Protein AF-0000000078379190 (afdb_homodimer)

Foldseek 3Di:
DKKWKWKWWDDPPDIDIAIEIEDAPVVVVQWDDDFQKIWGQPPPDPPRDIDIDGGPYYHYNPDDPVNVCVPPVPVVVVSVVVVIDMDMDMDDPPPPD/DKKWKWKWWDDPPDIDIAIEIEDAPVVVVQWDDDFQKIWGQPPPDPPRDIDIDGGNYYHYNPDDPVNVCVVPVPVVVVSVVVVIDMDMDMDDVPPDD

Organism: Toxocara canis (NCBI:txid6265)

Sequence (194 aa):
MVLFCYIIITSKNSFQLKTVLRLTKEDLEHVTIHGNSLLLRSLQSTSKSLTKYNFDHIFSPDATQQQVCAVCLPDLLQSYFNGSDACLLYFGAASKGMVLFCYIIITSKNSFQLKTVLRLTKEDLEHVTIHGNSLLLRSLQSTSKSLTKYNFDHIFSPDATQQQVCAVCLPDLLQSYFNGSDACLLYFGAASKG

Secondary structure (DSSP, 8-st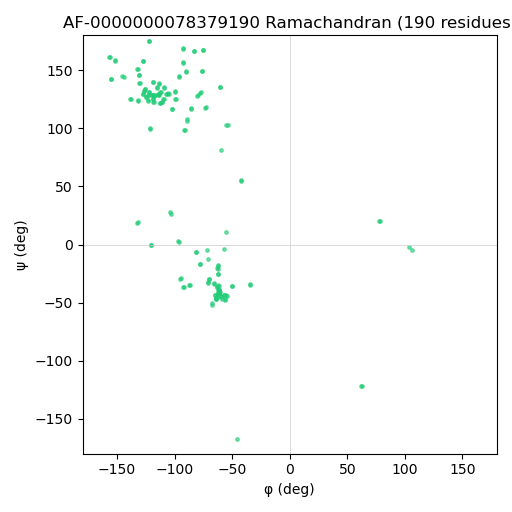ate):
--EEEEEEEEETTEEEEEEEEE--TTGGGTEEEETTEEEEE-SS-SS-PEEEEE-SEEE-TT--HHHHHHHHHHHHHHHHHHT-EEEEEEE-TT---/--EEEEEEEEETTEEEEEEEEE--TTGGGTEEEETTEEEEE-SS-SS-PEEEEE-SEEE-TT--HHHHHHHHHHHHHHHHHHT-EEEEEEE-GGG--

pLDDT: mean 86.04, std 13.1, range [31.33, 97.69]

Solvent-accessible surface area (backbone atoms only — not comparable to full-atom values): 10437 Å² total; per-residue (Å²): 79,44,32,42,36,42,36,39,37,38,49,100,88,43,79,45,78,44,40,37,37,29,37,18,71,73,50,56,76,56,42,48,74,59,85,40,29,40,36,38,63,42,78,78,48,91,58,75,49,73,47,79,45,79,41,77,35,64,39,56,59,79,60,48,70,67,58,52,45,66,65,59,42,55,63,53,54,51,30,54,75,70,25,28,28,37,35,40,37,39,39,52,40,51,65,70,122,75,43,30,42,35,42,36,38,38,39,48,98,88,44,79,45,77,44,40,35,37,29,36,20,72,72,49,57,76,58,45,47,76,60,87,40,30,39,36,36,62,43,79,78,48,93,58,75,48,72,46,77,46,78,41,76,36,64,39,56,61,80,59,47,69,67,59,52,45,66,65,58,44,56,62,53,54,50,31,54,73,70,22,27,27,36,35,40,37,38,40,52,41,55,66,57,134

InterPro domains:
  IPR001752 Kinesin motor domain [PF00225] (37-97)
  IPR001752 Kinesin motor domain [PS50067] (16-97)
  IPR027417 P-loop containing nucleoside triphosphate hydrolase [SSF52540] (32-97)
  IPR027640 Kinesin-like protein [PTHR21608] (52-97)
  IPR036961 Kinesin motor domain superfamily [G3DSA:3.40.850.10] (10-97)

Radius of gyration: 20.86 Å; Cα contacts (8 Å, |Δi|>4): 370; chains: 2; bounding box: 37×68×48 Å

Nearest PDB structures (foldseek):
  6a20-assembly1_A  TM=6.596E-01  e=1.334E-02  Rattus norvegicus
  2hxf-assembly1_C  TM=7.170E-01  e=4.964E-02  Mus musculus
  7nba-assembly1_K  TM=6.906E-01  e=3.682E-02  Plasmodium falciparum NF54
  7eo9-assembly1_A  TM=6.935E-01  e=5.269E-02  Mus musculus
  1vfw-a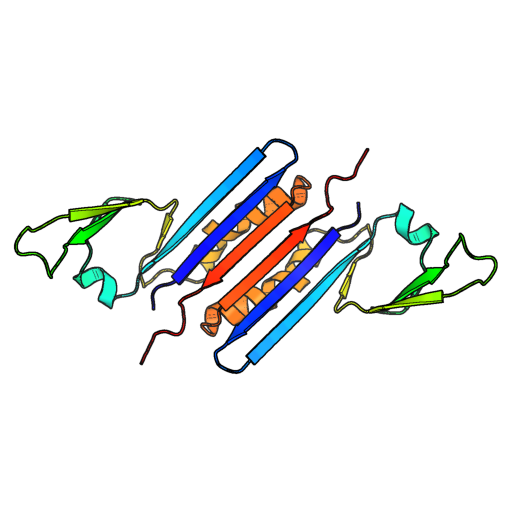ssembly1_A  TM=6.819E-01  e=1.016E-01  Mus musculus

Structure (mmCIF, N/CA/C/O backbone):
data_AF-0000000078379190-model_v1
#
loop_
_entity.id
_entity.type
_entity.pdbx_description
1 polymer 'Kinesin motor domain-containing protein'
#
loop_
_atom_site.group_PDB
_atom_site.id
_atom_site.type_symbol
_atom_site.label_atom_id
_atom_site.label_alt_id
_atom_site.label_comp_id
_atom_site.label_asym_id
_atom_site.label_entity_id
_atom_site.label_seq_id
_atom_site.pdbx_PDB_ins_code
_atom_site.Cartn_x
_atom_site.Cartn_y
_atom_site.Cartn_z
_atom_site.occupancy
_atom_site.B_iso_or_equiv
_atom_site.auth_seq_id
_atom_site.auth_comp_id
_atom_site.auth_asym_id
_atom_site.auth_atom_id
_atom_site.pdbx_PDB_model_num
ATOM 1 N N . MET A 1 1 ? 7.566 17.078 8.352 1 57.75 1 MET A N 1
ATOM 2 C CA . MET A 1 1 ? 7.266 16.703 6.973 1 57.75 1 MET A CA 1
ATOM 3 C C . MET A 1 1 ? 5.809 16.266 6.832 1 57.75 1 MET A C 1
ATOM 5 O O . MET A 1 1 ? 5.254 15.625 7.723 1 57.75 1 MET A O 1
ATOM 9 N N . VAL A 1 2 ? 5.199 16.906 5.805 1 72.44 2 VAL A N 1
ATOM 10 C CA . VAL A 1 2 ? 3.814 16.547 5.512 1 72.44 2 VAL A CA 1
ATOM 11 C C . VAL A 1 2 ? 3.768 15.219 4.77 1 72.44 2 VAL A C 1
ATOM 13 O O . VAL A 1 2 ? 4.617 14.938 3.918 1 72.44 2 VAL A O 1
ATOM 16 N N . LEU A 1 3 ? 2.963 14.367 5.219 1 81.19 3 LEU A N 1
ATOM 17 C CA . LEU A 1 3 ? 2.762 13.086 4.551 1 81.19 3 LEU A CA 1
ATOM 18 C C . LEU A 1 3 ? 1.313 12.93 4.098 1 81.19 3 LEU A C 1
ATOM 20 O O . LEU A 1 3 ? 0.386 13.227 4.855 1 81.19 3 LEU A O 1
ATOM 24 N N . PHE A 1 4 ? 1.2 12.578 2.801 1 90.38 4 PHE A N 1
ATOM 25 C CA . PHE A 1 4 ? -0.097 12.219 2.238 1 90.38 4 PHE A CA 1
ATOM 26 C C . PHE A 1 4 ? -0.169 10.727 1.945 1 90.38 4 PHE A C 1
ATOM 28 O O . PHE A 1 4 ? 0.797 10.141 1.457 1 90.38 4 PHE A O 1
ATOM 35 N N . CYS A 1 5 ? -1.279 10.148 2.33 1 93.5 5 CYS A N 1
ATOM 36 C CA . CYS A 1 5 ? -1.529 8.75 1.997 1 93.5 5 CYS A CA 1
ATOM 37 C C . CYS A 1 5 ? -2.881 8.586 1.313 1 93.5 5 CYS A C 1
ATOM 39 O O . CYS A 1 5 ? -3.883 9.141 1.769 1 93.5 5 CYS A O 1
ATOM 41 N N . TYR A 1 6 ? -2.895 7.93 0.21 1 96.31 6 TYR A N 1
ATOM 42 C CA . TYR A 1 6 ? -4.109 7.547 -0.503 1 96.31 6 TYR A CA 1
ATOM 43 C C . TYR A 1 6 ? -4.289 6.035 -0.506 1 96.31 6 TYR A C 1
ATOM 45 O O . TYR A 1 6 ? -3.344 5.293 -0.783 1 96.31 6 TYR A O 1
ATOM 53 N N . ILE A 1 7 ? -5.414 5.602 -0.143 1 97.25 7 ILE A N 1
ATOM 54 C CA . ILE A 1 7 ? -5.781 4.191 -0.26 1 97.25 7 ILE A CA 1
ATOM 55 C C . ILE A 1 7 ? -6.988 4.051 -1.186 1 97.25 7 ILE A C 1
ATOM 57 O O . ILE A 1 7 ? -8.023 4.691 -0.973 1 97.25 7 ILE A O 1
ATOM 61 N N . ILE A 1 8 ? -6.828 3.322 -2.148 1 97.62 8 ILE A N 1
ATOM 62 C CA . ILE A 1 8 ? -7.891 3.055 -3.111 1 97.62 8 ILE A CA 1
ATOM 63 C C . ILE A 1 8 ? -8.219 1.564 -3.115 1 97.62 8 ILE A C 1
ATOM 65 O O . ILE A 1 8 ? -7.324 0.724 -3.215 1 97.62 8 ILE A O 1
ATOM 69 N N . ILE A 1 9 ? -9.438 1.278 -2.965 1 96.06 9 ILE A N 1
ATOM 70 C CA . ILE A 1 9 ? -9.906 -0.1 -3.035 1 96.06 9 ILE A CA 1
ATOM 71 C C . ILE A 1 9 ? -10.977 -0.226 -4.121 1 96.06 9 ILE A C 1
ATOM 73 O O . ILE A 1 9 ? -11.906 0.58 -4.18 1 96.06 9 ILE A O 1
ATOM 77 N N . THR A 1 10 ? -10.75 -1.164 -4.953 1 94.06 10 THR A N 1
ATOM 78 C CA . THR A 1 10 ? -11.688 -1.339 -6.059 1 94.06 10 THR A CA 1
ATOM 79 C C . THR A 1 10 ? -12.195 -2.777 -6.117 1 94.06 10 THR A C 1
ATOM 81 O O . THR A 1 10 ? -11.43 -3.717 -5.871 1 94.06 10 THR A O 1
ATOM 84 N N . SER A 1 11 ? -13.484 -2.906 -6.23 1 88.75 11 SER A N 1
ATOM 85 C CA . SER A 1 11 ? -14.148 -4.156 -6.582 1 88.75 11 SER A CA 1
ATOM 86 C C . SER A 1 11 ? -15 -3.998 -7.84 1 88.75 11 SER A C 1
ATOM 88 O O . SER A 1 11 ? -14.969 -2.949 -8.484 1 88.75 11 SER A O 1
ATOM 90 N N . LYS A 1 12 ? -15.57 -5.016 -8.336 1 83.81 12 LYS A N 1
ATOM 91 C CA . LYS A 1 12 ? -16.312 -4.984 -9.594 1 83.81 12 LYS A CA 1
ATOM 92 C C . LYS A 1 12 ? -17.328 -3.838 -9.609 1 83.81 12 LYS A C 1
ATOM 94 O O . LYS A 1 12 ? -17.453 -3.123 -10.602 1 83.81 12 LYS A O 1
ATOM 99 N N . ASN A 1 13 ? -17.859 -3.576 -8.578 1 87.44 13 ASN A N 1
ATOM 100 C CA . ASN A 1 13 ? -18.906 -2.555 -8.617 1 87.44 13 ASN A CA 1
ATOM 101 C C . ASN A 1 13 ? -18.719 -1.523 -7.508 1 87.44 13 ASN A C 1
ATOM 103 O O . ASN A 1 13 ? -19.672 -0.876 -7.086 1 87.44 13 ASN A O 1
ATOM 107 N N . SER A 1 14 ? -17.484 -1.505 -6.984 1 91 14 SER A N 1
ATOM 108 C CA . SER A 1 14 ? -17.312 -0.559 -5.883 1 91 14 SER A CA 1
ATOM 109 C C . SER A 1 14 ? -15.93 0.075 -5.898 1 91 14 SER A C 1
ATOM 111 O O . SER A 1 14 ? -14.977 -0.516 -6.41 1 91 14 SER A O 1
ATOM 113 N N . PHE A 1 15 ? -15.969 1.336 -5.504 1 94.69 15 PHE A N 1
ATOM 114 C CA . PHE A 1 15 ? -14.75 2.121 -5.367 1 94.69 15 PHE A CA 1
ATOM 115 C C . PHE A 1 15 ? -14.727 2.854 -4.031 1 94.69 15 PHE A C 1
ATOM 117 O O . PHE A 1 15 ? -15.695 3.521 -3.666 1 94.69 15 PHE A O 1
ATOM 124 N N . GLN A 1 16 ? -13.602 2.555 -3.295 1 96 16 GLN A N 1
ATOM 125 C CA . GLN A 1 16 ? -13.422 3.25 -2.025 1 96 16 GLN A CA 1
ATOM 126 C C . GLN A 1 16 ? -12.094 4.008 -1.995 1 96 16 GLN A C 1
ATOM 128 O O . GLN A 1 16 ? -11.062 3.482 -2.416 1 96 16 GLN A O 1
ATOM 133 N N . LEU A 1 17 ? -12.188 5.25 -1.592 1 97 17 LEU A N 1
ATOM 134 C CA . LEU A 1 17 ? -11 6.086 -1.432 1 97 17 LEU A CA 1
ATOM 135 C C . LEU A 1 17 ? -10.852 6.551 0.013 1 97 17 LEU A C 1
ATOM 137 O O . LEU A 1 17 ? -11.82 7.004 0.625 1 97 17 LEU A O 1
ATOM 141 N N . LYS A 1 18 ? -9.766 6.359 0.536 1 97.5 18 LYS A N 1
ATOM 142 C CA . LYS A 1 18 ? -9.391 6.906 1.837 1 97.5 18 LYS A CA 1
ATOM 143 C C . LYS A 1 18 ? -8.18 7.828 1.722 1 97.5 18 LYS A C 1
ATOM 145 O O . LYS A 1 18 ? -7.16 7.445 1.153 1 97.5 18 LYS A O 1
ATOM 150 N N . THR A 1 19 ? -8.344 9.047 2.207 1 97.56 19 THR A N 1
ATOM 151 C CA . THR A 1 19 ? -7.277 10.039 2.195 1 97.56 19 THR A CA 1
ATOM 152 C C . THR A 1 19 ? -6.809 10.352 3.615 1 97.56 19 THR A C 1
ATOM 154 O O . THR A 1 19 ? -7.625 10.609 4.5 1 97.56 19 THR A O 1
ATOM 157 N N . VAL A 1 20 ? -5.496 10.32 3.799 1 96.25 20 VAL A N 1
ATOM 158 C CA . VAL A 1 20 ? -4.902 10.555 5.109 1 96.25 20 VAL A CA 1
ATOM 159 C C . VAL A 1 20 ? -3.783 11.586 4.996 1 96.25 20 VAL A C 1
ATOM 161 O O . VAL A 1 20 ? -3.008 11.562 4.039 1 96.25 20 VAL A O 1
ATOM 164 N N . LEU A 1 21 ? -3.783 12.438 5.969 1 94.69 21 LEU A N 1
ATOM 165 C CA . LEU A 1 21 ? -2.777 13.492 6.008 1 94.69 21 LEU A CA 1
ATOM 166 C C . LEU A 1 21 ? -2.023 13.477 7.336 1 94.69 21 LEU A C 1
ATOM 168 O O . LEU A 1 21 ? -2.631 13.32 8.398 1 94.69 21 LEU A O 1
ATOM 172 N N . ARG A 1 22 ? -0.802 13.562 7.238 1 92.25 22 ARG A N 1
ATOM 173 C CA . ARG A 1 22 ? 0.002 13.844 8.422 1 92.25 22 ARG A CA 1
ATOM 174 C C . ARG A 1 22 ? 0.677 15.203 8.32 1 92.25 22 ARG A C 1
ATOM 176 O O . ARG A 1 22 ? 1.38 15.484 7.344 1 92.25 22 ARG A O 1
ATOM 183 N N . LEU A 1 23 ? 0.475 15.93 9.336 1 90.25 23 LEU A N 1
ATOM 184 C CA . LEU A 1 23 ? 0.997 17.297 9.336 1 90.25 23 LEU A CA 1
ATOM 185 C C . LEU A 1 23 ? 2.379 17.344 9.977 1 90.25 23 LEU A C 1
ATOM 187 O O . LEU A 1 23 ? 2.73 16.469 10.773 1 90.25 23 LEU A O 1
ATOM 191 N N . THR A 1 24 ? 3.084 18.359 9.609 1 88.12 24 THR A N 1
ATOM 192 C CA . THR A 1 24 ? 4.312 18.688 10.328 1 88.12 24 THR A CA 1
ATOM 193 C C . THR A 1 24 ? 4.039 19.703 11.43 1 88.12 24 THR A C 1
ATOM 195 O O . THR A 1 24 ? 2.938 20.25 11.523 1 88.12 24 THR A O 1
ATOM 198 N N . LYS A 1 25 ? 5.055 19.875 12.273 1 88.56 25 LYS A N 1
ATOM 199 C CA . LYS A 1 25 ? 4.93 20.891 13.312 1 88.56 25 LYS A CA 1
ATOM 200 C C . LYS A 1 25 ? 4.773 22.281 12.695 1 88.56 25 LYS A C 1
ATOM 202 O O . LYS A 1 25 ? 3.986 23.094 13.18 1 88.56 25 LYS A O 1
ATOM 207 N N . GLU A 1 26 ? 5.504 22.547 11.609 1 85.94 26 GLU A N 1
ATOM 208 C CA . GLU A 1 26 ? 5.441 23.828 10.922 1 85.94 26 GLU A CA 1
ATOM 209 C C . GLU A 1 26 ? 4.051 24.078 10.344 1 85.94 26 GLU A C 1
ATOM 211 O O . GLU A 1 26 ? 3.555 25.203 10.367 1 85.94 26 GLU A O 1
ATOM 216 N N . ASP A 1 27 ? 3.445 23.062 9.883 1 85.44 27 ASP A N 1
ATOM 217 C CA . ASP A 1 27 ? 2.111 23.188 9.297 1 85.44 27 ASP A CA 1
ATOM 218 C C . ASP A 1 27 ? 1.105 23.688 10.328 1 85.44 27 ASP A C 1
ATOM 220 O O . ASP A 1 27 ? 0.181 24.438 9.992 1 85.44 27 ASP A O 1
ATOM 224 N N . LEU A 1 28 ? 1.334 23.25 11.484 1 86.94 28 LEU A N 1
ATOM 225 C CA . LEU A 1 28 ? 0.372 23.578 12.539 1 86.94 28 LEU A CA 1
ATOM 226 C C . LEU A 1 28 ? 0.304 25.094 12.766 1 86.94 28 LEU A C 1
ATOM 228 O O . LEU A 1 28 ? -0.688 25.594 13.297 1 86.94 28 LEU A O 1
ATOM 232 N N . GLU A 1 29 ? 1.316 25.766 12.367 1 86.12 29 GLU A N 1
ATOM 233 C CA . GLU A 1 29 ? 1.354 27.203 12.562 1 86.12 29 GLU A CA 1
ATOM 234 C C . GLU A 1 29 ? 0.5 27.922 11.523 1 86.12 29 GLU A C 1
ATOM 236 O O . GLU A 1 29 ? 0.129 29.094 11.711 1 86.12 29 GLU A O 1
ATOM 241 N N . HIS A 1 30 ? 0.172 27.266 10.508 1 84.62 30 HIS A N 1
ATOM 242 C CA . HIS A 1 30 ? -0.436 27.953 9.375 1 84.62 30 HIS A CA 1
ATOM 243 C C . HIS A 1 30 ? -1.824 27.406 9.078 1 84.62 30 HIS A C 1
ATOM 245 O O . HIS A 1 30 ? -2.496 27.875 8.156 1 84.62 30 HIS A O 1
ATOM 251 N N . VAL A 1 31 ? -2.191 26.453 9.859 1 87.12 31 VAL A N 1
ATOM 252 C CA . VAL A 1 31 ? -3.479 25.844 9.547 1 87.12 31 VAL A CA 1
ATOM 253 C C . VAL A 1 31 ? -4.32 25.734 10.82 1 87.12 31 VAL A C 1
ATOM 255 O O . VAL A 1 31 ? -3.785 25.766 11.93 1 87.12 31 VAL A O 1
ATOM 258 N N . THR A 1 32 ? -5.695 25.781 10.648 1 90 32 THR A N 1
ATOM 259 C CA . THR A 1 32 ? -6.641 25.438 11.703 1 90 32 THR A CA 1
ATOM 260 C C . THR A 1 32 ? -7.297 24.078 11.414 1 90 32 THR A C 1
ATOM 262 O O . THR A 1 32 ? -7.758 23.844 10.305 1 90 32 THR A O 1
ATOM 265 N N . ILE A 1 33 ? -7.262 23.219 12.414 1 91.12 33 ILE A N 1
ATOM 266 C CA . ILE A 1 33 ? -7.805 21.875 12.25 1 91.12 33 ILE A CA 1
ATOM 267 C C . ILE A 1 33 ? -9.086 21.734 13.062 1 91.12 33 ILE A C 1
ATOM 269 O O . ILE A 1 33 ? -9.109 22.062 14.258 1 91.12 33 ILE A O 1
ATOM 273 N N . HIS A 1 34 ? -10.141 21.359 12.461 1 92.44 34 HIS A N 1
ATOM 274 C CA . HIS A 1 34 ? -11.391 20.969 13.102 1 92.44 34 HIS A CA 1
ATOM 275 C C . HIS A 1 34 ? -11.781 19.547 12.719 1 92.44 34 HIS A C 1
ATOM 277 O O . HIS A 1 34 ? -12.359 19.312 11.656 1 92.44 34 HIS A O 1
ATOM 283 N N . GLY A 1 35 ? -11.469 18.641 13.656 1 93 35 GLY A N 1
ATOM 284 C CA . GLY A 1 35 ? -11.656 17.25 13.266 1 93 35 GLY A CA 1
ATOM 285 C C . GLY A 1 35 ? -10.781 16.844 12.094 1 93 35 GLY A C 1
ATOM 286 O O . GLY A 1 35 ? -9.555 16.953 12.156 1 93 35 GLY A O 1
ATOM 287 N N . ASN A 1 36 ? -11.43 16.391 11.047 1 94.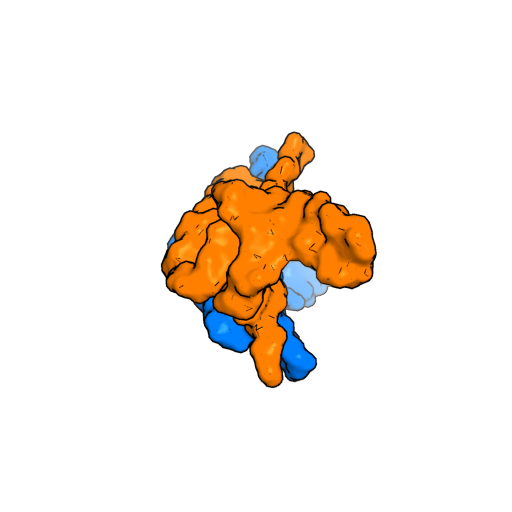12 36 ASN A N 1
ATOM 288 C CA . ASN A 1 36 ? -10.695 15.969 9.859 1 94.12 36 ASN A CA 1
ATOM 289 C C . ASN A 1 36 ? -10.789 17 8.742 1 94.12 36 ASN A C 1
ATOM 291 O O . ASN A 1 36 ? -10.641 16.672 7.566 1 94.12 36 ASN A O 1
ATOM 295 N N . SER A 1 37 ? -10.969 18.266 9.219 1 94.44 37 SER A N 1
ATOM 296 C CA . SER A 1 37 ? -11 19.391 8.289 1 94.44 37 SER A CA 1
ATOM 297 C C . SER A 1 37 ? -9.828 20.328 8.531 1 94.44 37 SER A C 1
ATOM 299 O O . SER A 1 37 ? -9.477 20.609 9.68 1 94.44 37 SER A O 1
ATOM 301 N N . LEU A 1 38 ? -9.227 20.703 7.426 1 92.06 38 LEU A N 1
ATOM 302 C CA . LEU A 1 38 ? -8.102 21.625 7.473 1 92.06 38 LEU A CA 1
ATOM 303 C C . LEU A 1 38 ? -8.469 22.969 6.824 1 92.06 38 LEU A C 1
ATOM 305 O O . LEU A 1 38 ? -8.938 23 5.688 1 92.06 38 LEU A O 1
ATOM 309 N N . LEU A 1 39 ? -8.359 24.062 7.582 1 89.81 39 LEU A N 1
ATOM 310 C CA . LEU A 1 39 ? -8.602 25.406 7.066 1 89.81 39 LEU A CA 1
ATOM 311 C C . LEU A 1 39 ? -7.289 26.125 6.805 1 89.81 39 LEU A C 1
ATOM 313 O O . LEU A 1 39 ? -6.453 26.25 7.703 1 89.81 39 LEU A O 1
ATOM 317 N N . LEU A 1 40 ? -7.062 26.438 5.512 1 83.12 40 LEU A N 1
ATOM 318 C CA . LEU A 1 40 ? -5.867 27.172 5.113 1 83.12 40 LEU A CA 1
ATOM 319 C C . LEU A 1 40 ? -6.176 28.656 4.918 1 83.12 40 LEU A C 1
ATOM 321 O O . LEU A 1 40 ? -7.129 29.016 4.219 1 83.12 40 LEU A O 1
ATOM 325 N N . ARG A 1 41 ? -5.383 29.484 5.656 1 75.81 41 ARG A N 1
ATOM 326 C CA . ARG A 1 41 ? -5.566 30.922 5.516 1 75.81 41 ARG A CA 1
ATOM 327 C C . ARG A 1 41 ? -4.688 31.484 4.402 1 75.81 41 ARG A C 1
ATOM 329 O O . ARG A 1 41 ? -3.488 31.203 4.352 1 75.81 41 ARG A O 1
ATOM 336 N N . SER A 1 42 ? -5.246 31.859 3.234 1 67.44 42 SER A N 1
ATOM 337 C CA . SER A 1 42 ? -4.488 32.469 2.141 1 67.44 42 SER A CA 1
ATOM 338 C C . SER A 1 42 ? -3.707 33.688 2.611 1 67.44 42 SER A C 1
ATOM 340 O O . SER A 1 42 ? -4.266 34.562 3.264 1 67.44 42 SER A O 1
ATOM 342 N N . LEU A 1 43 ? -2.379 33.531 2.812 1 60.84 43 LEU A N 1
ATOM 343 C CA . LEU A 1 43 ? -1.593 34.688 3.203 1 60.84 43 LEU A CA 1
ATOM 344 C C . LEU A 1 43 ? -1.57 35.719 2.088 1 60.84 43 LEU A C 1
ATOM 346 O O . LEU A 1 43 ? -1.255 36.906 2.328 1 60.84 43 LEU A O 1
ATOM 350 N N . GLN A 1 44 ? -1.577 35.156 0.972 1 58.81 44 GLN A N 1
ATOM 351 C CA . GLN A 1 44 ? -1.297 36.125 -0.1 1 58.81 44 GLN A CA 1
ATOM 352 C C . GLN A 1 44 ? -2.434 37.125 -0.256 1 58.81 44 GLN A C 1
ATOM 354 O O . GLN A 1 44 ? -2.227 38.219 -0.751 1 58.81 44 GLN A O 1
ATOM 359 N N . SER A 1 45 ? -3.689 36.594 -0.36 1 55.78 45 SER A N 1
ATOM 360 C CA . SER A 1 45 ? -4.68 37.531 -0.86 1 55.78 45 SER A CA 1
ATOM 361 C C . SER A 1 45 ? -5.184 38.469 0.254 1 55.78 45 SER A C 1
ATOM 363 O O . SER A 1 45 ? -5.18 38.062 1.426 1 55.78 45 SER A O 1
ATOM 365 N N . THR A 1 46 ? -5.121 39.75 -0.046 1 59.16 46 THR A N 1
ATOM 366 C CA . THR A 1 46 ? -5.82 40.781 0.719 1 59.16 46 THR A CA 1
ATOM 367 C C . THR A 1 46 ? -7.152 40.25 1.243 1 59.16 46 THR A C 1
ATOM 369 O O . THR A 1 46 ? -7.66 40.719 2.258 1 59.16 46 THR A O 1
ATOM 372 N N . SER A 1 47 ? -7.719 39.438 0.449 1 58.5 47 SER A N 1
ATOM 373 C CA . SER A 1 47 ? -8.984 38.844 0.89 1 58.5 47 SER A CA 1
ATOM 374 C C . SER A 1 47 ? -8.758 37.531 1.63 1 58.5 47 SER A C 1
ATOM 376 O O . SER A 1 47 ? -7.98 36.688 1.18 1 58.5 47 SER A O 1
ATOM 378 N N . LYS A 1 48 ? -8.758 37.594 2.893 1 62.41 48 LYS A N 1
ATOM 379 C CA . LYS A 1 48 ? -8.617 36.469 3.814 1 62.41 48 LYS A CA 1
ATOM 380 C C . LYS A 1 48 ? -9.445 35.281 3.355 1 62.41 48 LYS A C 1
ATOM 382 O O . LYS A 1 48 ? -10.539 35.031 3.871 1 62.41 48 LYS A O 1
ATOM 387 N N . SER A 1 49 ? -9.227 34.844 2.076 1 72.88 49 SER A N 1
ATOM 388 C CA . SER A 1 49 ? -10.023 33.688 1.673 1 72.88 49 SER A CA 1
ATOM 389 C C . SER A 1 49 ? -9.539 32.406 2.352 1 72.88 49 SER A C 1
ATOM 391 O O . SER A 1 49 ? -8.336 32.188 2.479 1 72.88 49 SER A O 1
ATOM 393 N N . LEU A 1 50 ? -10.492 31.812 3.176 1 78.38 50 LEU A N 1
ATOM 394 C CA . LEU A 1 50 ? -10.289 30.531 3.854 1 78.38 50 LEU A CA 1
ATOM 395 C C . LEU A 1 50 ? -10.672 29.375 2.947 1 78.38 50 LEU A C 1
ATOM 397 O O . LEU A 1 50 ? -11.758 29.375 2.352 1 78.38 50 LEU A O 1
ATOM 401 N N . THR A 1 51 ? -9.586 28.531 2.639 1 85.5 51 THR A N 1
ATOM 402 C CA . THR A 1 51 ? -9.891 27.312 1.909 1 85.5 51 THR A CA 1
ATOM 403 C C . THR A 1 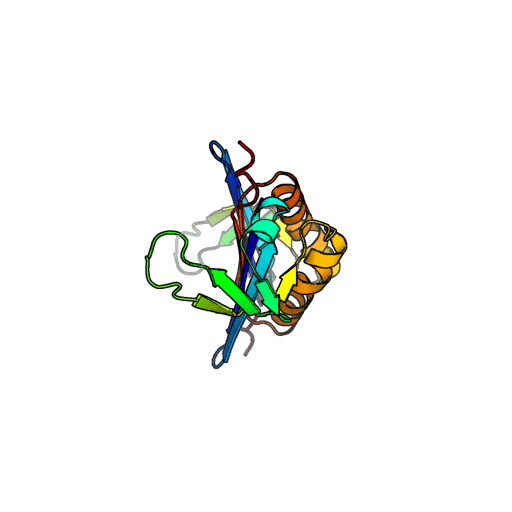51 ? -9.961 26.109 2.859 1 85.5 51 THR A C 1
ATOM 405 O O . THR A 1 51 ? -9.102 25.969 3.732 1 85.5 51 THR A O 1
ATOM 408 N N . LYS A 1 52 ? -11.023 25.344 2.709 1 90.12 52 LYS A N 1
ATOM 409 C CA . LYS A 1 52 ? -11.242 24.188 3.57 1 90.12 52 LYS A CA 1
ATOM 410 C C . LYS A 1 52 ? -10.953 22.891 2.826 1 90.12 52 LYS A C 1
ATOM 412 O O . LYS A 1 52 ? -11.367 22.703 1.681 1 90.12 52 LYS A O 1
ATOM 417 N N . TYR A 1 53 ? -10.164 22.031 3.432 1 92.12 53 TYR A N 1
ATOM 418 C CA . TYR A 1 53 ? -9.891 20.688 2.922 1 92.12 53 TYR A CA 1
ATOM 419 C C . TYR A 1 53 ? -10.352 19.625 3.908 1 92.12 53 TYR A C 1
ATOM 421 O O . TYR A 1 53 ? -10.18 19.781 5.121 1 92.12 53 TYR A O 1
ATOM 429 N N . ASN A 1 54 ? -10.93 18.562 3.395 1 95.38 54 ASN A N 1
ATOM 430 C CA . ASN A 1 54 ? -11.352 17.438 4.219 1 95.38 54 ASN A CA 1
ATOM 431 C C . ASN A 1 54 ? -10.539 16.188 3.916 1 95.38 54 ASN A C 1
ATOM 433 O O . ASN A 1 54 ? -10.219 15.914 2.76 1 95.38 54 ASN A O 1
ATOM 437 N N . PHE A 1 55 ? -10.211 15.508 4.969 1 96.62 55 PHE A N 1
ATOM 438 C CA . PHE A 1 55 ? -9.531 14.227 4.879 1 96.62 55 PHE A CA 1
ATOM 439 C C . PHE A 1 55 ? -10.273 13.164 5.684 1 96.62 55 PHE A C 1
ATOM 441 O O . PHE A 1 55 ? -11.109 13.484 6.523 1 96.62 55 PHE A O 1
ATOM 448 N N . ASP A 1 56 ? -10.039 11.914 5.344 1 97.44 56 ASP A N 1
ATOM 449 C CA . ASP A 1 56 ? -10.633 10.859 6.16 1 97.44 56 ASP A CA 1
ATOM 450 C C . ASP A 1 56 ? -9.969 10.789 7.535 1 97.44 56 ASP A C 1
ATOM 452 O O . ASP A 1 56 ? -10.586 10.367 8.508 1 97.44 56 ASP A O 1
ATOM 456 N N . HIS A 1 57 ? -8.703 11.164 7.547 1 97 57 HIS A N 1
ATOM 457 C CA . HIS A 1 57 ? -7.977 11.242 8.805 1 97 57 HIS A CA 1
ATOM 458 C C . HIS A 1 57 ? -6.82 12.227 8.719 1 97 57 HIS A C 1
ATOM 460 O O . HIS A 1 57 ? -6.152 12.32 7.684 1 97 57 HIS A O 1
ATOM 466 N N . ILE A 1 58 ? -6.605 12.938 9.789 1 95.94 58 ILE A N 1
ATOM 467 C CA . ILE A 1 58 ? -5.457 13.836 9.898 1 95.94 58 ILE A CA 1
ATOM 468 C C . ILE A 1 58 ? -4.629 13.461 11.125 1 95.94 58 ILE A C 1
ATOM 470 O O . ILE A 1 58 ? -5.145 13.43 12.242 1 95.94 58 ILE A O 1
ATOM 474 N N . PHE A 1 59 ? -3.418 13.227 10.844 1 93.88 59 PHE A N 1
ATOM 475 C CA . PHE A 1 59 ? -2.498 12.945 11.938 1 93.88 59 PHE A CA 1
ATOM 476 C C . PHE A 1 59 ? -1.742 14.203 12.352 1 93.88 59 PHE A C 1
ATOM 478 O O . PHE A 1 59 ? -1.378 15.016 11.5 1 93.88 59 PHE A O 1
ATOM 485 N N . SER A 1 60 ? -1.518 14.266 13.625 1 92 60 SER A N 1
ATOM 486 C CA . SER A 1 60 ? -0.598 15.281 14.133 1 92 60 SER A CA 1
ATOM 487 C C . SER A 1 60 ? 0.852 14.906 13.852 1 92 60 SER A C 1
ATOM 489 O O . SER A 1 60 ? 1.144 13.758 13.5 1 92 60 SER A O 1
ATOM 491 N N . PRO A 1 61 ? 1.736 15.891 14.047 1 89.88 61 PRO A N 1
ATOM 492 C CA . PRO A 1 61 ? 3.156 15.609 13.828 1 89.88 61 PRO A CA 1
ATOM 493 C C . PRO A 1 61 ? 3.701 14.547 14.773 1 89.88 61 PRO A C 1
ATOM 495 O O . PRO A 1 61 ? 4.711 13.906 14.477 1 89.88 61 PRO A O 1
ATOM 498 N N . ASP A 1 62 ? 3.014 14.266 15.875 1 91.12 62 ASP A N 1
ATOM 499 C CA . ASP A 1 62 ? 3.533 13.375 16.906 1 91.12 62 ASP A CA 1
ATOM 500 C C . ASP A 1 62 ? 2.988 11.961 16.734 1 91.12 62 ASP A C 1
ATOM 502 O O . ASP A 1 62 ? 3.314 11.062 17.5 1 91.12 62 ASP A O 1
ATOM 506 N N . ALA A 1 63 ? 2.232 11.805 15.703 1 90.81 63 ALA A N 1
ATOM 507 C CA . ALA A 1 63 ? 1.675 10.469 15.484 1 90.81 63 ALA A CA 1
ATOM 508 C C . ALA A 1 63 ? 2.781 9.438 15.289 1 90.81 63 ALA A C 1
ATOM 510 O O . ALA A 1 63 ? 3.775 9.703 14.609 1 90.81 63 ALA A O 1
ATOM 511 N N . THR A 1 64 ? 2.656 8.312 15.914 1 89.19 64 THR A N 1
ATOM 512 C CA . THR A 1 64 ? 3.629 7.23 15.82 1 89.19 64 THR A CA 1
ATOM 513 C C . THR A 1 64 ? 3.373 6.383 14.57 1 89.19 64 THR A C 1
ATOM 515 O O . THR A 1 64 ? 2.309 6.48 13.961 1 89.19 64 THR A O 1
ATOM 518 N N . GLN A 1 65 ? 4.34 5.598 14.273 1 84.56 65 GLN A N 1
ATOM 519 C CA . GLN A 1 65 ? 4.18 4.668 13.164 1 84.56 65 GLN A CA 1
ATOM 520 C C . GLN A 1 65 ? 3.014 3.711 13.406 1 84.56 65 GLN A C 1
ATOM 522 O O . GLN A 1 65 ? 2.277 3.371 12.484 1 84.56 65 GLN A O 1
ATOM 527 N N . GLN A 1 66 ? 2.988 3.256 14.562 1 89.94 66 GLN A N 1
ATOM 528 C CA . GLN A 1 66 ? 1.923 2.328 14.93 1 89.94 66 GLN A CA 1
ATOM 529 C C . GLN A 1 66 ? 0.548 2.953 14.711 1 89.94 66 GLN A C 1
ATOM 531 O O . GLN A 1 66 ? -0.368 2.295 14.219 1 89.94 66 GLN A O 1
ATOM 536 N N . GLN A 1 67 ? 0.403 4.184 15.109 1 92.25 67 GLN A N 1
ATOM 537 C CA . GLN A 1 67 ? -0.862 4.891 14.938 1 92.25 67 GLN A CA 1
ATOM 538 C C . GLN A 1 67 ? -1.218 5.031 13.461 1 92.25 67 GLN A C 1
ATOM 540 O O . GLN A 1 67 ? -2.371 4.828 13.078 1 92.25 67 GLN A O 1
ATOM 545 N N . VAL A 1 68 ? -0.249 5.348 12.656 1 90.56 68 VAL A N 1
ATOM 546 C CA . VAL A 1 68 ? -0.464 5.504 11.219 1 90.56 68 VAL A CA 1
ATOM 547 C C . VAL A 1 68 ? -0.889 4.168 10.617 1 90.56 68 VAL A C 1
ATOM 549 O O . VAL A 1 68 ? -1.865 4.102 9.867 1 90.56 68 VAL A O 1
ATOM 552 N N . CYS A 1 69 ? -0.183 3.125 11 1 91.19 69 CYS A N 1
ATOM 553 C CA . CYS A 1 69 ? -0.495 1.794 10.492 1 91.19 69 CYS A CA 1
ATOM 554 C C . CYS A 1 69 ? -1.905 1.375 10.891 1 91.19 69 CYS A C 1
ATOM 556 O O . CYS A 1 69 ? -2.625 0.765 10.102 1 91.19 69 CYS A O 1
ATOM 558 N N . ALA A 1 70 ? -2.246 1.673 12.055 1 94.12 70 ALA A N 1
ATOM 559 C CA . ALA A 1 70 ? -3.547 1.279 12.586 1 94.12 70 ALA A CA 1
ATOM 560 C C . ALA A 1 70 ? -4.684 1.905 11.789 1 94.12 70 ALA A C 1
ATOM 562 O O . ALA A 1 70 ? -5.793 1.367 11.742 1 94.12 70 ALA A O 1
ATOM 563 N N . VAL A 1 71 ? -4.43 2.975 11.188 1 94.19 71 VAL A N 1
ATOM 564 C CA . VAL A 1 71 ? -5.461 3.67 10.422 1 94.19 71 VAL A CA 1
ATOM 565 C C . VAL A 1 71 ? -5.422 3.217 8.969 1 94.19 71 VAL A C 1
ATOM 567 O O . VAL A 1 71 ? -6.465 3.023 8.344 1 94.19 71 VAL A O 1
ATOM 570 N N . CYS A 1 72 ? -4.285 2.969 8.43 1 93.5 72 CYS A N 1
ATOM 571 C CA . CYS A 1 72 ? -4.129 2.799 6.992 1 93.5 72 CYS A CA 1
ATOM 572 C C . CYS A 1 72 ? -4.195 1.327 6.605 1 93.5 72 CYS A C 1
ATOM 574 O O . CYS A 1 72 ? -4.688 0.986 5.527 1 93.5 72 CYS A O 1
ATOM 576 N N . LEU A 1 73 ? -3.822 0.47 7.445 1 91.81 73 LEU A N 1
ATOM 577 C CA . LEU A 1 73 ? -3.584 -0.91 7.035 1 91.81 73 LEU A CA 1
ATOM 578 C C . LEU A 1 73 ? -4.871 -1.724 7.094 1 91.81 73 LEU A C 1
ATOM 580 O O . LEU A 1 73 ? -5.086 -2.617 6.273 1 91.81 73 LEU A O 1
ATOM 584 N N . PRO A 1 74 ? -5.73 -1.431 8.055 1 93.44 74 PRO A N 1
ATOM 585 C CA . PRO A 1 74 ? -6.914 -2.283 8.188 1 93.44 74 PRO A CA 1
ATOM 586 C C . PRO A 1 74 ? -7.727 -2.363 6.895 1 93.44 74 PRO A C 1
ATOM 588 O O . PRO A 1 74 ? -8.117 -3.457 6.477 1 93.44 74 PRO A O 1
ATOM 591 N N . ASP A 1 75 ? -8.023 -1.294 6.258 1 92.5 75 ASP A N 1
ATOM 592 C CA . ASP A 1 75 ? -8.805 -1.312 5.027 1 92.5 75 ASP A CA 1
ATOM 593 C C . ASP A 1 75 ? -8.094 -2.102 3.934 1 92.5 75 ASP A C 1
ATOM 595 O O . ASP A 1 75 ? -8.734 -2.824 3.164 1 92.5 75 ASP A O 1
ATOM 599 N N . LEU A 1 76 ? -6.855 -1.941 3.896 1 91.69 76 LEU A N 1
ATOM 600 C CA . LEU A 1 76 ? -6.043 -2.646 2.912 1 91.69 76 LEU A CA 1
ATOM 601 C C . LEU A 1 76 ? -6.105 -4.156 3.135 1 91.69 76 LEU A C 1
ATOM 603 O O . LEU A 1 76 ? -6.355 -4.914 2.197 1 91.69 76 LEU A O 1
ATOM 607 N N . LEU A 1 77 ? -5.938 -4.508 4.332 1 88.94 77 LEU A N 1
ATOM 608 C CA . LEU A 1 77 ? -5.949 -5.926 4.676 1 88.94 77 LEU A CA 1
ATOM 609 C C . LEU A 1 77 ? -7.328 -6.531 4.418 1 88.94 77 LEU A C 1
ATOM 611 O O . LEU A 1 77 ? -7.43 -7.641 3.893 1 88.94 77 LEU A O 1
ATOM 615 N N . GLN A 1 78 ? -8.297 -5.816 4.801 1 90.69 78 GLN A N 1
ATOM 616 C CA . GLN A 1 78 ? -9.656 -6.297 4.594 1 90.69 78 GLN A CA 1
ATOM 617 C C . GLN A 1 78 ? -9.953 -6.473 3.107 1 90.69 78 GLN A C 1
ATOM 619 O O . GLN A 1 78 ? -10.609 -7.434 2.709 1 90.69 78 GLN A O 1
ATOM 624 N N . SER A 1 79 ? -9.531 -5.547 2.311 1 90.31 79 SER A N 1
ATOM 625 C CA . SER A 1 79 ? -9.75 -5.668 0.872 1 90.31 79 SER A CA 1
ATOM 626 C C . SER A 1 79 ? -9.047 -6.902 0.311 1 90.31 79 SER A C 1
ATOM 628 O O . SER A 1 79 ? -9.594 -7.594 -0.548 1 90.31 79 SER A O 1
ATOM 630 N N . TYR A 1 80 ? -7.867 -7.129 0.757 1 85.25 80 TYR A N 1
ATOM 631 C CA . TYR A 1 80 ? -7.125 -8.32 0.353 1 85.25 80 TYR A CA 1
ATOM 632 C C . TYR A 1 80 ? -7.926 -9.586 0.626 1 85.25 80 TYR A C 1
ATOM 634 O O . TYR A 1 80 ? -8.055 -10.445 -0.246 1 85.25 80 TYR A O 1
ATOM 642 N N . PHE A 1 81 ? -8.508 -9.602 1.794 1 84.19 81 PHE A N 1
ATOM 643 C CA . PHE A 1 81 ? -9.273 -10.766 2.211 1 84.19 81 PHE A CA 1
ATOM 644 C C . PHE A 1 81 ? -10.57 -10.875 1.416 1 84.19 81 PHE A C 1
ATOM 646 O O . PHE A 1 81 ? -11.047 -11.984 1.142 1 84.19 81 PHE A O 1
ATOM 653 N N . ASN A 1 82 ? -11.062 -9.805 1.081 1 87.06 82 ASN A N 1
ATOM 654 C CA . ASN A 1 82 ? -12.312 -9.773 0.327 1 87.06 82 ASN A CA 1
ATOM 655 C C . ASN A 1 82 ? -12.078 -10.016 -1.161 1 87.06 82 ASN A C 1
ATOM 657 O O . ASN A 1 82 ? -13.023 -10.141 -1.935 1 87.06 82 ASN A O 1
ATOM 661 N N . GLY A 1 83 ? -10.789 -10.07 -1.476 1 86.06 83 GLY A N 1
ATOM 662 C CA . GLY A 1 83 ? -10.461 -10.305 -2.873 1 86.06 83 GLY A CA 1
ATOM 663 C C . GLY A 1 83 ? -10.609 -9.07 -3.738 1 86.06 83 GLY A C 1
ATOM 664 O O . GLY A 1 83 ? -10.906 -9.172 -4.93 1 86.06 83 GLY A O 1
ATOM 665 N N . SER A 1 84 ? -10.594 -7.992 -3.111 1 90.75 84 SER A N 1
ATOM 666 C CA . SER A 1 84 ? -10.641 -6.73 -3.844 1 90.75 84 SER A CA 1
ATOM 667 C C . SER A 1 84 ? -9.234 -6.23 -4.172 1 90.75 84 SER A C 1
ATOM 669 O O . SER A 1 84 ? -8.289 -6.461 -3.41 1 90.75 84 SER A O 1
ATOM 671 N N . ASP A 1 85 ? -9.164 -5.547 -5.262 1 93 85 ASP A N 1
ATOM 672 C CA . ASP A 1 85 ? -7.91 -4.887 -5.609 1 93 85 ASP A CA 1
ATOM 673 C C . ASP A 1 85 ? -7.707 -3.623 -4.781 1 93 85 ASP A C 1
ATOM 675 O O .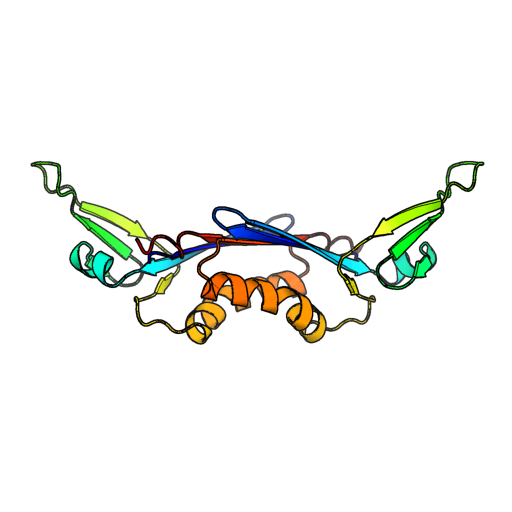 ASP A 1 85 ? -8.672 -2.955 -4.41 1 93 85 ASP A O 1
ATOM 679 N N . ALA A 1 86 ? -6.434 -3.371 -4.57 1 95.12 86 ALA A N 1
ATOM 680 C CA . ALA A 1 86 ? -6.195 -2.174 -3.766 1 95.12 86 ALA A CA 1
ATOM 681 C C . ALA A 1 86 ? -4.852 -1.544 -4.105 1 95.12 86 ALA A C 1
ATOM 683 O O . ALA A 1 86 ? -3.975 -2.201 -4.676 1 95.12 86 ALA A O 1
ATOM 684 N N . CYS A 1 87 ? -4.73 -0.263 -3.789 1 96.31 87 CYS A N 1
ATOM 685 C CA . CYS A 1 87 ? -3.52 0.537 -3.93 1 96.31 87 CYS A CA 1
ATOM 686 C C . CYS A 1 87 ? -3.326 1.45 -2.725 1 96.31 87 CYS A C 1
ATOM 688 O O . CYS A 1 87 ? -4.266 2.115 -2.287 1 96.31 87 CYS A O 1
ATOM 690 N N . LEU A 1 88 ? -2.236 1.334 -2.154 1 96.62 88 LEU A N 1
ATOM 691 C CA . LEU A 1 88 ? -1.787 2.275 -1.135 1 96.62 88 LEU A CA 1
ATOM 692 C C . LEU A 1 88 ? -0.616 3.109 -1.644 1 96.62 88 LEU A C 1
ATOM 694 O O . LEU A 1 88 ? 0.399 2.561 -2.078 1 96.62 88 LEU A O 1
ATOM 698 N N . LEU A 1 89 ? -0.806 4.418 -1.627 1 96.19 89 LEU A N 1
ATOM 699 C CA . LEU A 1 89 ? 0.234 5.355 -2.039 1 96.19 89 LEU A CA 1
ATOM 700 C C . LEU A 1 89 ? 0.524 6.367 -0.933 1 96.19 89 LEU A C 1
ATOM 702 O O . LEU A 1 89 ? -0.398 6.957 -0.37 1 96.19 89 LEU A O 1
ATOM 706 N N . TYR A 1 90 ? 1.756 6.496 -0.554 1 93.81 90 TYR A N 1
ATOM 707 C CA . TYR A 1 90 ? 2.102 7.602 0.332 1 93.81 90 TYR A CA 1
ATOM 708 C C . TYR A 1 90 ? 3.316 8.359 -0.189 1 93.81 90 TYR A C 1
ATOM 710 O O . TYR A 1 90 ? 4.203 7.773 -0.814 1 93.81 90 TYR A O 1
ATOM 718 N N . PHE A 1 91 ? 3.275 9.719 0.069 1 92.38 91 PHE A N 1
ATOM 719 C CA . PHE A 1 91 ? 4.344 10.586 -0.415 1 92.38 91 PHE A CA 1
ATOM 720 C C . PHE A 1 91 ? 4.434 11.859 0.426 1 92.38 91 PHE A C 1
ATOM 722 O O . PHE A 1 91 ? 3.502 12.188 1.16 1 92.38 91 PHE A O 1
ATOM 729 N N . GLY A 1 92 ? 5.762 12.555 0.278 1 84.06 92 GLY A N 1
ATOM 730 C CA . GLY A 1 92 ? 5.941 13.836 0.932 1 84.06 92 GLY A CA 1
ATOM 731 C C . GLY A 1 92 ? 6.77 13.75 2.201 1 84.06 92 GLY A C 1
ATOM 732 O O . GLY A 1 92 ? 6.98 14.758 2.881 1 84.06 92 GLY A O 1
ATOM 733 N N . ALA A 1 93 ? 7.23 12.547 2.645 1 66.75 93 ALA A N 1
ATOM 734 C CA . ALA A 1 93 ? 7.996 12.398 3.881 1 66.75 93 ALA A CA 1
ATOM 735 C C . ALA A 1 93 ? 9.312 13.164 3.805 1 66.75 93 ALA A C 1
ATOM 737 O O . ALA A 1 93 ? 9.805 13.68 4.816 1 66.75 93 ALA A O 1
ATOM 738 N N . ALA A 1 94 ? 10.188 13.156 2.701 1 61.5 94 ALA A N 1
ATOM 739 C CA . ALA A 1 94 ? 11.555 13.664 2.654 1 61.5 94 ALA A CA 1
ATOM 740 C C . ALA A 1 94 ? 11.578 15.188 2.713 1 61.5 94 ALA A C 1
ATOM 742 O O . ALA A 1 94 ? 12.641 15.805 2.648 1 61.5 94 ALA A O 1
ATOM 743 N N . SER A 1 95 ? 10.617 16.016 2.572 1 50.75 95 SER A N 1
ATOM 744 C CA . SER A 1 95 ? 11.062 17.406 2.432 1 50.75 95 SER A CA 1
ATOM 745 C C . SER A 1 95 ? 11.945 17.828 3.605 1 50.75 95 SER A C 1
ATOM 747 O O . SER A 1 95 ? 12.234 19.016 3.773 1 50.75 95 SER A O 1
ATOM 749 N N . LYS A 1 96 ? 12.484 17.078 4.551 1 45.81 96 LYS A N 1
ATOM 750 C CA . LYS A 1 96 ? 13.305 17.906 5.438 1 45.81 96 LYS A CA 1
ATOM 751 C C . LYS A 1 96 ? 14.422 18.594 4.66 1 45.81 96 LYS A C 1
ATOM 753 O O . LYS A 1 96 ? 15.242 17.938 4.012 1 45.81 96 LYS A O 1
ATOM 758 N N . GLY A 1 97 ? 14.414 19.672 3.926 1 31.33 97 GLY A N 1
ATOM 759 C CA . GLY A 1 97 ? 15.609 20.5 4.043 1 31.33 97 GLY A CA 1
ATOM 760 C C . GLY A 1 97 ? 16.266 20.406 5.406 1 31.33 97 GLY A C 1
ATOM 761 O O . GLY A 1 97 ? 15.602 20.125 6.402 1 31.33 97 GLY A O 1
ATOM 762 N N . MET B 1 1 ? -7.121 -18.266 -6.586 1 56.66 1 MET B N 1
ATOM 763 C CA . MET B 1 1 ? -6.988 -16.953 -7.199 1 56.66 1 MET B CA 1
ATOM 764 C C . MET B 1 1 ? -5.543 -16.469 -7.145 1 56.66 1 MET B C 1
ATOM 766 O O . MET B 1 1 ? -4.855 -16.672 -6.141 1 56.66 1 MET B O 1
ATOM 770 N N . VAL B 1 2 ? -5.09 -16.078 -8.359 1 71 2 VAL B N 1
ATOM 771 C CA . VAL B 1 2 ? -3.729 -15.555 -8.445 1 71 2 VAL B CA 1
ATOM 772 C C . VAL B 1 2 ? -3.695 -14.117 -7.934 1 71 2 VAL B C 1
ATOM 774 O O . VAL B 1 2 ? -4.621 -13.344 -8.188 1 71 2 VAL B O 1
ATOM 777 N N . LEU B 1 3 ? -2.811 -13.859 -7.086 1 81.06 3 LEU B N 1
ATOM 778 C CA . LEU B 1 3 ? -2.621 -12.5 -6.586 1 81.06 3 LEU B CA 1
ATOM 779 C C . LEU B 1 3 ? -1.24 -11.969 -6.961 1 81.06 3 LEU B C 1
ATOM 781 O O . LEU B 1 3 ? -0.24 -12.672 -6.82 1 81.06 3 LEU B O 1
ATOM 785 N N . PHE B 1 4 ? -1.281 -10.758 -7.559 1 89.88 4 PHE B N 1
ATOM 786 C CA . PHE B 1 4 ? -0.053 -10.023 -7.832 1 89.88 4 PHE B CA 1
ATOM 787 C C . PHE B 1 4 ? 0.068 -8.812 -6.914 1 89.88 4 PHE B C 1
ATOM 789 O O . PHE B 1 4 ? -0.919 -8.125 -6.656 1 89.88 4 PHE B O 1
ATOM 796 N N . CYS B 1 5 ? 1.25 -8.641 -6.383 1 93.25 5 CYS B N 1
ATOM 797 C CA . CYS B 1 5 ? 1.535 -7.449 -5.59 1 93.25 5 CYS B CA 1
ATOM 798 C C . CYS B 1 5 ? 2.793 -6.75 -6.094 1 93.25 5 CYS B C 1
ATOM 800 O O . CYS B 1 5 ? 3.811 -7.395 -6.344 1 93.25 5 CYS B O 1
ATOM 802 N N . TYR B 1 6 ? 2.695 -5.496 -6.316 1 96.25 6 TYR B N 1
ATOM 803 C CA . TYR B 1 6 ? 3.824 -4.637 -6.66 1 96.25 6 TYR B CA 1
ATOM 804 C C . TYR B 1 6 ? 4.094 -3.621 -5.559 1 96.25 6 TYR B C 1
ATOM 806 O O . TYR B 1 6 ? 3.168 -2.979 -5.059 1 96.25 6 TYR B O 1
ATOM 814 N N . ILE B 1 7 ? 5.285 -3.543 -5.145 1 97.25 7 ILE B N 1
ATOM 815 C CA . ILE B 1 7 ? 5.719 -2.502 -4.219 1 97.25 7 ILE B CA 1
ATOM 816 C C . ILE B 1 7 ? 6.793 -1.642 -4.875 1 97.25 7 ILE B C 1
ATOM 818 O O . ILE B 1 7 ? 7.809 -2.16 -5.348 1 97.25 7 ILE B O 1
ATOM 822 N N . ILE B 1 8 ? 6.551 -0.452 -4.938 1 97.69 8 ILE B N 1
ATOM 823 C CA . ILE B 1 8 ? 7.488 0.51 -5.504 1 97.69 8 ILE B CA 1
ATOM 824 C C . ILE B 1 8 ? 7.906 1.519 -4.438 1 97.69 8 ILE B C 1
ATOM 826 O O . ILE B 1 8 ? 7.055 2.096 -3.754 1 97.69 8 ILE B O 1
ATOM 830 N N . ILE B 1 9 ? 9.148 1.664 -4.285 1 96.31 9 ILE B N 1
ATOM 831 C CA . ILE B 1 9 ? 9.688 2.656 -3.363 1 96.31 9 ILE B CA 1
ATOM 832 C C . ILE B 1 9 ? 10.609 3.613 -4.117 1 96.31 9 ILE B C 1
ATOM 834 O O . ILE B 1 9 ? 11.477 3.18 -4.879 1 96.31 9 ILE B O 1
ATOM 838 N N . THR B 1 10 ? 10.336 4.844 -3.932 1 94.38 10 THR B N 1
ATOM 839 C CA . THR B 1 10 ? 11.125 5.836 -4.645 1 94.38 10 THR B CA 1
ATOM 840 C C . THR B 1 10 ? 11.711 6.859 -3.676 1 94.38 10 THR B C 1
ATOM 842 O O . THR B 1 10 ? 11.047 7.262 -2.717 1 94.38 10 THR B O 1
ATOM 845 N N . SER B 1 11 ? 12.977 7.105 -3.824 1 89.19 11 SER B N 1
ATOM 846 C CA . SER B 1 11 ? 13.672 8.227 -3.203 1 89.19 11 SER B CA 1
ATOM 847 C C . SER B 1 11 ? 14.344 9.109 -4.25 1 89.19 11 SER B C 1
ATOM 849 O O . SER B 1 11 ? 14.172 8.898 -5.453 1 89.19 11 SER B O 1
ATOM 851 N N . LYS B 1 12 ? 14.914 10.195 -3.893 1 84.12 12 LYS B N 1
ATOM 852 C CA . LYS B 1 12 ? 15.484 11.156 -4.828 1 84.12 12 LYS B CA 1
ATOM 853 C C . LYS B 1 12 ? 16.406 10.469 -5.836 1 84.12 12 LYS B C 1
ATOM 855 O O . LYS B 1 12 ? 16.328 10.75 -7.035 1 84.12 12 LYS B O 1
ATOM 860 N N . ASN B 1 13 ? 17.047 9.555 -5.422 1 87.88 13 ASN B N 1
ATOM 861 C CA . ASN B 1 13 ? 18.016 8.961 -6.352 1 87.88 13 ASN B CA 1
ATOM 862 C C . ASN B 1 13 ? 17.906 7.441 -6.375 1 87.88 13 ASN B C 1
ATOM 864 O O . ASN B 1 13 ? 18.859 6.754 -6.73 1 87.88 13 ASN B O 1
ATOM 868 N N . SER B 1 14 ? 16.734 6.969 -5.895 1 91.25 14 SER B N 1
ATOM 869 C CA . SER B 1 14 ? 16.672 5.512 -5.867 1 91.25 14 SER B CA 1
ATOM 870 C C . SER B 1 14 ? 15.258 5.023 -6.164 1 91.25 14 SER B C 1
ATOM 872 O O . SER B 1 14 ? 14.281 5.738 -5.922 1 91.25 14 SER B O 1
ATOM 874 N N . PHE B 1 15 ? 15.266 3.908 -6.852 1 94.69 15 PHE B N 1
ATOM 875 C CA . PHE B 1 15 ? 14.023 3.217 -7.184 1 94.69 15 PHE B CA 1
ATOM 876 C C . PHE B 1 15 ? 14.125 1.731 -6.859 1 94.69 15 PHE B C 1
ATOM 878 O O . PHE B 1 15 ? 15.086 1.07 -7.262 1 94.69 15 PHE B O 1
ATOM 885 N N . GLN B 1 16 ? 13.141 1.329 -6.016 1 96.06 16 GLN B N 1
ATOM 886 C CA . GLN B 1 16 ? 13.086 -0.09 -5.68 1 96.06 16 GLN B CA 1
ATOM 887 C C . GLN B 1 16 ? 11.734 -0.693 -6.047 1 96.06 16 GLN B C 1
ATOM 889 O O . GLN B 1 16 ? 10.688 -0.093 -5.785 1 96.06 16 GLN B O 1
ATOM 894 N N . LEU B 1 17 ? 11.805 -1.811 -6.715 1 97.06 17 LEU B N 1
ATOM 895 C CA . LEU B 1 17 ? 10.602 -2.555 -7.074 1 97.06 17 LEU B CA 1
ATOM 896 C C . LEU B 1 17 ? 10.625 -3.951 -6.461 1 97.06 17 LEU B C 1
ATOM 898 O O . LEU B 1 17 ? 11.641 -4.648 -6.535 1 97.06 17 LEU B O 1
ATOM 902 N N . LYS B 1 18 ? 9.633 -4.281 -5.832 1 97.5 18 LYS B N 1
ATOM 903 C CA . LYS B 1 18 ? 9.406 -5.641 -5.344 1 97.5 18 LYS B CA 1
ATOM 904 C C . LYS B 1 18 ? 8.141 -6.238 -5.949 1 97.5 18 LYS B C 1
ATOM 906 O O . LYS B 1 18 ? 7.074 -5.625 -5.898 1 97.5 18 LYS B O 1
ATOM 911 N N . THR B 1 19 ? 8.297 -7.395 -6.57 1 97.56 19 THR B N 1
ATOM 912 C CA . THR B 1 19 ? 7.176 -8.109 -7.18 1 97.56 19 THR B CA 1
ATOM 913 C C . THR B 1 19 ? 6.883 -9.398 -6.426 1 97.56 19 THR B C 1
ATOM 915 O O . THR B 1 19 ? 7.793 -10.188 -6.156 1 97.56 19 THR B O 1
ATOM 918 N N . VAL B 1 20 ? 5.621 -9.586 -6.113 1 96.12 20 VAL B N 1
ATOM 919 C CA . VAL B 1 20 ? 5.195 -10.758 -5.355 1 96.12 20 VAL B CA 1
ATOM 920 C C . VAL B 1 20 ? 4.012 -11.43 -6.055 1 96.12 20 VAL B C 1
ATOM 922 O O . VAL B 1 20 ? 3.119 -10.75 -6.562 1 96.12 20 VAL B O 1
ATOM 925 N N . LEU B 1 21 ? 4.078 -12.727 -6.051 1 94.38 21 LEU B N 1
ATOM 926 C CA . LEU B 1 21 ? 3.027 -13.523 -6.68 1 94.38 21 LEU B CA 1
ATOM 927 C C . LEU B 1 21 ? 2.457 -14.539 -5.699 1 94.38 21 LEU B C 1
ATOM 929 O O . LEU B 1 21 ? 3.207 -15.195 -4.969 1 94.38 21 LEU B O 1
ATOM 933 N N . ARG B 1 22 ? 1.24 -14.602 -5.68 1 91.94 22 ARG B N 1
ATOM 934 C CA . ARG B 1 22 ? 0.585 -15.719 -5.008 1 91.94 22 ARG B 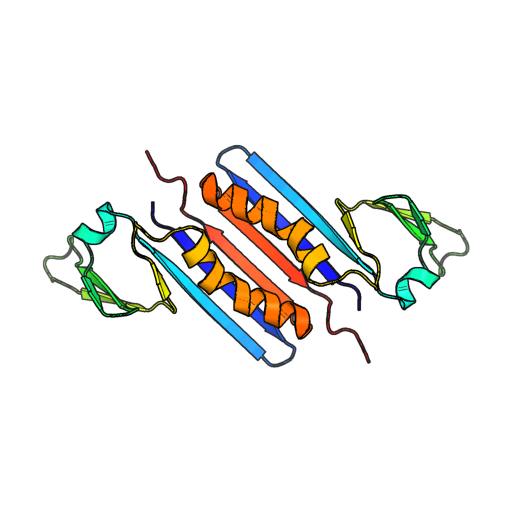CA 1
ATOM 935 C C . ARG B 1 22 ? -0.173 -16.594 -6.004 1 91.94 22 ARG B C 1
ATOM 937 O O . ARG B 1 22 ? -1.02 -16.094 -6.75 1 91.94 22 ARG B O 1
ATOM 944 N N . LEU B 1 23 ? 0.119 -17.812 -5.91 1 89.94 23 LEU B N 1
ATOM 945 C CA . LEU B 1 23 ? -0.473 -18.75 -6.855 1 89.94 23 LEU B CA 1
ATOM 946 C C . LEU B 1 23 ? -1.761 -19.344 -6.297 1 89.94 23 LEU B C 1
ATOM 948 O O . LEU B 1 23 ? -1.954 -19.375 -5.078 1 89.94 23 LEU B O 1
ATOM 952 N N . THR B 1 24 ? -2.568 -19.781 -7.203 1 87.81 24 THR B N 1
ATOM 953 C CA . THR B 1 24 ? -3.709 -20.609 -6.816 1 87.81 24 THR B CA 1
ATOM 954 C C . THR B 1 24 ? -3.354 -22.094 -6.895 1 87.81 24 THR B C 1
ATOM 956 O O . THR B 1 24 ? -2.287 -22.453 -7.395 1 87.81 24 THR B O 1
ATOM 959 N N . LYS B 1 25 ? -4.25 -22.891 -6.336 1 88.31 25 LYS B N 1
ATOM 960 C CA . LYS B 1 25 ? -4.051 -24.328 -6.441 1 88.31 25 LYS B CA 1
ATOM 961 C C . LYS B 1 25 ? -4.055 -24.781 -7.902 1 88.31 25 LYS B C 1
ATOM 963 O O . LYS B 1 25 ? -3.266 -25.641 -8.297 1 88.31 25 LYS B O 1
ATOM 968 N N . GLU B 1 26 ? -4.945 -24.188 -8.711 1 85.69 26 GLU B N 1
ATOM 969 C CA . GLU B 1 26 ? -5.047 -24.516 -10.125 1 85.69 26 GLU B CA 1
ATOM 970 C C . GLU B 1 26 ? -3.76 -24.172 -10.867 1 85.69 26 GLU B C 1
ATOM 972 O O . GLU B 1 26 ? -3.334 -24.906 -11.758 1 85.69 26 GLU B O 1
ATOM 977 N N . ASP B 1 27 ? -3.15 -23.125 -10.5 1 85.25 27 ASP B N 1
ATOM 978 C CA . ASP B 1 27 ? -1.911 -22.688 -11.133 1 85.25 27 ASP B CA 1
ATOM 979 C C . ASP B 1 27 ? -0.813 -23.734 -10.969 1 85.25 27 ASP B C 1
ATOM 981 O O . ASP B 1 27 ? 0.015 -23.922 -11.867 1 85.25 27 ASP B O 1
ATOM 985 N N . LEU B 1 28 ? -0.875 -24.328 -9.859 1 86.94 28 LEU B N 1
ATOM 986 C CA . LEU B 1 28 ? 0.194 -25.266 -9.539 1 86.94 28 LEU B CA 1
ATOM 987 C C . LEU B 1 28 ? 0.203 -26.438 -10.523 1 86.94 28 LEU B C 1
ATOM 989 O O . LEU B 1 28 ? 1.223 -27.109 -10.68 1 86.94 28 LEU B O 1
ATOM 993 N N . GLU B 1 29 ? -0.891 -26.641 -11.156 1 86.06 29 GLU B N 1
ATOM 994 C CA . GLU B 1 29 ? -0.986 -27.75 -12.109 1 86.06 29 GLU B CA 1
ATOM 995 C C . GLU B 1 29 ? -0.318 -27.406 -13.43 1 86.06 29 GLU B C 1
ATOM 997 O O . GLU B 1 29 ? 0.005 -28.281 -14.227 1 86.06 29 GLU B O 1
ATOM 1002 N N . HIS B 1 30 ? -0.087 -26.188 -13.648 1 84.62 30 HIS B N 1
ATOM 1003 C CA . HIS B 1 30 ? 0.326 -25.75 -14.984 1 84.62 30 HIS B CA 1
ATOM 1004 C C . HIS B 1 30 ? 1.694 -25.078 -14.945 1 84.62 30 HIS B C 1
ATOM 1006 O O . HIS B 1 30 ? 2.219 -24.672 -15.984 1 84.62 30 HIS B O 1
ATOM 1012 N N . VAL B 1 31 ? 2.217 -25.016 -13.766 1 87 31 VAL B N 1
ATOM 1013 C CA . VAL B 1 31 ? 3.486 -24.297 -13.68 1 87 31 VAL B CA 1
ATOM 1014 C C . VAL B 1 31 ? 4.492 -25.125 -12.883 1 87 31 VAL B C 1
ATOM 1016 O O . VAL B 1 31 ? 4.105 -26.016 -12.109 1 87 31 VAL B O 1
ATOM 1019 N N . THR B 1 32 ? 5.828 -24.938 -13.203 1 90 32 THR B N 1
ATOM 1020 C CA . THR B 1 32 ? 6.918 -25.453 -12.383 1 90 32 THR B CA 1
ATOM 1021 C C . THR B 1 32 ? 7.609 -24.312 -11.641 1 90 32 THR B C 1
ATOM 1023 O O . THR B 1 32 ? 7.938 -23.281 -12.242 1 90 32 THR B O 1
ATOM 1026 N N . ILE B 1 33 ? 7.762 -24.5 -10.344 1 91.12 33 ILE B N 1
ATOM 1027 C CA . ILE B 1 33 ? 8.352 -23.453 -9.516 1 91.12 33 ILE B CA 1
ATOM 1028 C C . ILE B 1 33 ? 9.734 -23.891 -9.039 1 91.12 33 ILE B C 1
ATOM 1030 O O . ILE B 1 33 ? 9.891 -25 -8.508 1 91.12 33 ILE B O 1
ATOM 1034 N N . HIS B 1 34 ? 10.719 -23.125 -9.289 1 92.44 34 HIS B N 1
ATOM 1035 C CA . HIS B 1 34 ? 12.062 -23.266 -8.742 1 92.44 34 HIS B CA 1
ATOM 1036 C C . HIS B 1 34 ? 12.484 -22.016 -7.98 1 92.44 34 HIS B C 1
ATOM 1038 O O . HIS B 1 34 ? 12.938 -21.047 -8.586 1 92.44 34 HIS B O 1
ATOM 1044 N N . GLY B 1 35 ? 12.344 -22.125 -6.648 1 92.88 35 GLY B N 1
ATOM 1045 C CA . GLY B 1 35 ? 12.562 -20.906 -5.895 1 92.88 35 GLY B CA 1
ATOM 1046 C C . GLY B 1 35 ? 11.57 -19.812 -6.238 1 92.88 35 GLY B C 1
ATOM 1047 O O . GLY B 1 35 ? 10.359 -20 -6.117 1 92.88 35 GLY B O 1
ATOM 1048 N N . ASN B 1 36 ? 12.102 -18.688 -6.668 1 94.19 36 ASN B N 1
ATOM 1049 C CA . ASN B 1 36 ? 11.242 -17.562 -7.027 1 94.19 36 ASN B CA 1
ATOM 1050 C C . ASN B 1 36 ? 11.117 -17.422 -8.539 1 94.19 36 ASN B C 1
ATOM 1052 O O . ASN B 1 36 ? 10.836 -16.328 -9.039 1 94.19 36 ASN B O 1
ATOM 1056 N N . SER B 1 37 ? 11.297 -18.594 -9.195 1 94.44 37 SER B N 1
ATOM 1057 C CA . SER B 1 37 ? 11.133 -18.641 -10.648 1 94.44 37 SER B CA 1
ATOM 1058 C C . SER B 1 37 ? 9.953 -19.531 -11.039 1 94.44 37 SER B C 1
ATOM 1060 O O . SER B 1 37 ? 9.742 -20.594 -10.453 1 94.44 37 SER B O 1
ATOM 1062 N N . LEU B 1 38 ? 9.203 -18.984 -11.961 1 92.06 38 LEU B N 1
ATOM 1063 C CA . LEU B 1 38 ? 8.047 -19.688 -12.484 1 92.06 38 LEU B CA 1
ATOM 1064 C C . LEU B 1 38 ? 8.25 -20.062 -13.945 1 92.06 38 LEU B C 1
ATOM 1066 O O . LEU B 1 38 ? 8.57 -19.203 -14.773 1 92.06 38 LEU B O 1
ATOM 1070 N N . LEU B 1 39 ? 8.172 -21.375 -14.258 1 89.81 39 LEU B N 1
ATOM 1071 C CA . LEU B 1 39 ? 8.266 -21.859 -15.625 1 89.81 39 LEU B CA 1
ATOM 1072 C C . LEU B 1 39 ? 6.891 -22.219 -16.172 1 89.81 39 LEU B C 1
ATOM 1074 O O . LEU B 1 39 ? 6.168 -23.016 -15.57 1 89.81 39 LEU B O 1
ATOM 1078 N N . LEU B 1 40 ? 6.488 -21.469 -17.219 1 83.25 40 LEU B N 1
ATOM 1079 C CA . LEU B 1 40 ? 5.211 -21.734 -17.875 1 83.25 40 LEU B CA 1
ATOM 1080 C C . LEU B 1 40 ? 5.414 -22.547 -19.156 1 83.25 40 LEU B C 1
ATOM 1082 O O . LEU B 1 40 ? 6.246 -22.203 -19.984 1 83.25 40 LEU B O 1
ATOM 1086 N N . ARG B 1 41 ? 4.676 -23.703 -19.188 1 75.56 41 ARG B N 1
ATOM 1087 C CA . ARG B 1 41 ? 4.766 -24.531 -20.391 1 75.56 41 ARG B CA 1
ATOM 1088 C C . ARG B 1 41 ? 3.721 -24.125 -21.422 1 75.56 41 ARG B C 1
ATOM 1090 O O . ARG B 1 41 ? 2.543 -23.984 -21.094 1 75.56 41 ARG B O 1
ATOM 1097 N N . SER B 1 42 ? 4.109 -23.484 -22.547 1 67.19 42 SER B N 1
ATOM 1098 C CA . SER B 1 42 ? 3.188 -23.109 -23.609 1 67.19 42 SER B CA 1
ATOM 1099 C C . SER B 1 42 ? 2.416 -24.312 -24.125 1 67.19 42 SER B C 1
ATOM 1101 O O . SER B 1 42 ? 3.012 -25.359 -24.438 1 67.19 42 SER B O 1
ATOM 1103 N N . LEU B 1 43 ? 1.12 -24.453 -23.703 1 60.78 43 LEU B N 1
ATOM 1104 C CA . LEU B 1 43 ? 0.335 -25.578 -24.219 1 60.78 43 LEU B CA 1
ATOM 1105 C C . LEU B 1 43 ? 0.109 -25.422 -25.719 1 60.78 43 LEU B C 1
ATOM 1107 O O . LEU B 1 43 ? -0.24 -26.391 -26.391 1 60.78 43 LEU B O 1
ATOM 1111 N N . GLN B 1 44 ? 0.009 -24.203 -26.031 1 58.56 44 GLN B N 1
ATOM 1112 C CA . GLN B 1 44 ? -0.457 -24.062 -27.406 1 58.56 44 GLN B CA 1
ATOM 1113 C C . GLN B 1 44 ? 0.594 -24.547 -28.391 1 58.56 44 GLN B C 1
ATOM 1115 O O . GLN B 1 44 ? 0.26 -24.938 -29.516 1 58.56 44 GLN B O 1
ATOM 1120 N N . SER B 1 45 ? 1.854 -24.016 -28.25 1 55.62 45 SER B N 1
ATOM 1121 C CA . SER B 1 45 ? 2.715 -24.219 -29.406 1 55.62 45 SER B CA 1
ATOM 1122 C C . SER B 1 45 ? 3.307 -25.625 -29.422 1 55.62 45 SER B C 1
ATOM 1124 O O . SER B 1 45 ? 3.486 -26.234 -28.375 1 55.62 45 SER B O 1
ATOM 1126 N N . THR B 1 46 ? 3.125 -26.266 -30.594 1 59.12 46 THR B N 1
ATOM 1127 C CA . THR B 1 46 ? 3.859 -27.469 -30.938 1 59.12 46 THR B CA 1
ATOM 1128 C C . THR B 1 46 ? 5.273 -27.438 -30.375 1 59.12 46 THR B C 1
ATOM 1130 O O . THR B 1 46 ? 5.883 -28.484 -30.141 1 59.12 46 THR B O 1
ATOM 1133 N N . SER B 1 47 ? 5.785 -26.266 -30.344 1 58.56 47 SER B N 1
ATOM 1134 C CA . SER B 1 47 ? 7.121 -26.141 -29.781 1 58.56 47 SER B CA 1
ATOM 1135 C C . SER B 1 47 ? 7.062 -25.828 -28.297 1 58.56 47 SER B C 1
ATOM 1137 O O . SER B 1 47 ? 6.297 -24.969 -27.859 1 58.56 47 SER B O 1
ATOM 1139 N N . LYS B 1 48 ? 7.211 -26.828 -27.516 1 62.41 48 LYS B N 1
ATOM 1140 C CA . LYS B 1 48 ? 7.242 -26.781 -26.062 1 62.41 48 LYS B CA 1
ATOM 1141 C C . LYS B 1 48 ? 8.078 -25.594 -25.562 1 62.41 48 LYS B C 1
ATOM 1143 O O . LYS B 1 48 ? 9.25 -25.766 -25.219 1 62.41 48 LYS B O 1
ATOM 1148 N N . SER B 1 49 ? 7.723 -24.344 -26.016 1 72.81 49 SER B N 1
ATOM 1149 C CA . SER B 1 49 ? 8.531 -23.234 -25.531 1 72.81 49 SER B CA 1
ATOM 1150 C C . SER B 1 49 ? 8.203 -22.922 -24.062 1 72.81 49 SER B C 1
ATOM 1152 O O . SER B 1 49 ? 7.035 -22.938 -23.672 1 72.81 49 SER B O 1
ATOM 1154 N N . LEU B 1 50 ? 9.273 -23.094 -23.203 1 78.25 50 LEU B N 1
ATOM 1155 C CA . LEU B 1 50 ? 9.227 -22.75 -21.781 1 78.25 50 LEU B CA 1
ATOM 1156 C C . LEU B 1 50 ? 9.562 -21.281 -21.562 1 78.25 50 LEU B C 1
ATOM 1158 O O . LEU B 1 50 ? 10.555 -20.781 -22.094 1 78.25 50 LEU B O 1
ATOM 1162 N N . THR B 1 51 ? 8.492 -20.562 -21 1 85.56 51 THR B N 1
ATOM 1163 C CA . THR B 1 51 ? 8.773 -19.188 -20.594 1 85.56 51 THR B CA 1
ATOM 1164 C C . THR B 1 51 ? 9.023 -19.109 -19.094 1 85.56 51 THR B C 1
ATOM 1166 O O . THR B 1 51 ? 8.297 -19.703 -18.297 1 85.56 51 THR B O 1
ATOM 1169 N N . LYS B 1 52 ? 10.102 -18.422 -18.734 1 90.06 52 LYS B N 1
ATOM 1170 C CA . LYS B 1 52 ? 10.5 -18.281 -17.344 1 90.06 52 LYS B CA 1
ATOM 1171 C C . LYS B 1 52 ? 10.18 -16.875 -16.812 1 90.06 52 LYS B C 1
ATOM 1173 O O . LYS B 1 52 ? 10.461 -15.883 -17.484 1 90.06 52 LYS B O 1
ATOM 1178 N N . TYR B 1 53 ? 9.531 -16.812 -15.695 1 92.19 53 TYR B N 1
ATOM 1179 C CA . TYR B 1 53 ? 9.273 -15.562 -14.992 1 92.19 53 TYR B CA 1
ATOM 1180 C C . TYR B 1 53 ? 9.914 -15.57 -13.609 1 92.19 53 TYR B C 1
ATOM 1182 O O . TYR B 1 53 ? 9.898 -16.594 -12.914 1 92.19 53 TYR B O 1
ATOM 1190 N N . ASN B 1 54 ? 10.477 -14.438 -13.219 1 95.31 54 ASN B N 1
ATOM 1191 C CA . ASN B 1 54 ? 11.062 -14.273 -11.898 1 95.31 54 ASN B CA 1
ATOM 1192 C C . ASN B 1 54 ? 10.289 -13.266 -11.055 1 95.31 54 ASN B C 1
ATOM 1194 O O . ASN B 1 54 ? 9.836 -12.242 -11.562 1 95.31 54 ASN B O 1
ATOM 1198 N N . PHE B 1 55 ? 10.133 -13.625 -9.82 1 96.56 55 PHE B N 1
ATOM 1199 C CA . PHE B 1 55 ? 9.516 -12.75 -8.836 1 96.56 55 PHE B CA 1
ATOM 1200 C C . PHE B 1 55 ? 10.414 -12.602 -7.613 1 96.56 55 PHE B C 1
ATOM 1202 O O . PHE B 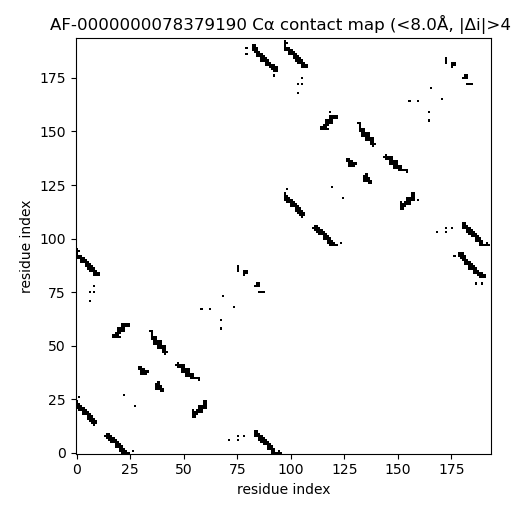1 55 ? 11.336 -13.398 -7.414 1 96.56 55 PHE B O 1
ATOM 1209 N N . ASP B 1 56 ? 10.211 -11.531 -6.871 1 97.44 56 ASP B N 1
ATOM 1210 C CA . ASP B 1 56 ? 10.969 -11.406 -5.625 1 97.44 56 ASP B CA 1
ATOM 1211 C C . ASP B 1 56 ? 10.492 -12.422 -4.594 1 97.44 56 ASP B C 1
ATOM 1213 O O . ASP B 1 56 ? 11.258 -12.844 -3.725 1 97.44 56 ASP B O 1
ATOM 1217 N N . HIS B 1 57 ? 9.227 -12.758 -4.707 1 96.94 57 HIS B N 1
ATOM 1218 C CA . HIS B 1 57 ? 8.672 -13.797 -3.848 1 96.94 57 HIS B CA 1
ATOM 1219 C C . HIS B 1 57 ? 7.457 -14.453 -4.496 1 96.94 57 HIS B C 1
ATOM 1221 O O . HIS B 1 57 ? 6.656 -13.781 -5.148 1 96.94 57 HIS B O 1
ATOM 1227 N N . ILE B 1 58 ? 7.348 -15.734 -4.293 1 95.81 58 ILE B N 1
ATOM 1228 C CA . ILE B 1 58 ? 6.176 -16.484 -4.738 1 95.81 58 ILE B CA 1
ATOM 1229 C C . ILE B 1 58 ? 5.539 -17.203 -3.553 1 95.81 58 ILE B C 1
ATOM 1231 O O . ILE B 1 58 ? 6.199 -17.984 -2.867 1 95.81 58 ILE B O 1
ATOM 1235 N N . PHE B 1 59 ? 4.324 -16.906 -3.398 1 93.75 59 PHE B N 1
ATOM 1236 C CA . PHE B 1 59 ? 3.576 -17.594 -2.352 1 93.75 59 PHE B CA 1
ATOM 1237 C C . PHE B 1 59 ? 2.812 -18.781 -2.924 1 93.75 59 PHE B C 1
ATOM 1239 O O . PHE B 1 59 ? 2.295 -18.703 -4.039 1 93.75 59 PHE B O 1
ATOM 1246 N N . SER B 1 60 ? 2.748 -19.797 -2.107 1 91.81 60 SER B N 1
ATOM 1247 C CA . SER B 1 60 ? 1.852 -20.906 -2.41 1 91.81 60 SER B CA 1
ATOM 1248 C C . SER B 1 60 ? 0.399 -20.531 -2.129 1 91.81 60 SER B C 1
ATOM 1250 O O . SER B 1 60 ? 0.125 -19.531 -1.474 1 91.81 60 SER B O 1
ATOM 1252 N N . PRO B 1 61 ? -0.51 -21.406 -2.633 1 89.5 61 PRO B N 1
ATOM 1253 C CA . PRO B 1 61 ? -1.931 -21.141 -2.385 1 89.5 61 PRO B CA 1
ATOM 1254 C C . PRO B 1 61 ? -2.287 -21.172 -0.9 1 89.5 61 PRO B C 1
ATOM 1256 O O . PRO B 1 61 ? -3.289 -20.578 -0.49 1 89.5 61 PRO B O 1
ATOM 1259 N N . ASP B 1 62 ? -1.446 -21.766 -0.063 1 91 62 ASP B N 1
ATOM 1260 C CA . ASP B 1 62 ? -1.775 -21.969 1.345 1 91 62 ASP B CA 1
ATOM 1261 C C . ASP B 1 62 ? -1.178 -20.859 2.213 1 91 62 ASP B C 1
ATOM 1263 O O . ASP B 1 62 ? -1.342 -20.859 3.434 1 91 62 ASP B O 1
ATOM 1267 N N . ALA B 1 63 ? -0.546 -19.938 1.551 1 90.75 63 ALA B N 1
ATOM 1268 C CA . ALA B 1 63 ? 0.05 -18.859 2.326 1 90.75 63 ALA B CA 1
ATOM 1269 C C . ALA B 1 63 ? -1.013 -18.094 3.111 1 90.75 63 ALA B C 1
ATOM 1271 O O . ALA B 1 63 ? -2.096 -17.812 2.594 1 90.75 63 ALA B O 1
ATOM 1272 N N . THR B 1 64 ? -0.747 -17.812 4.352 1 89.12 64 THR B N 1
ATOM 1273 C CA . THR B 1 64 ? -1.662 -17.078 5.219 1 89.12 64 THR B CA 1
ATOM 1274 C C . THR B 1 64 ? -1.522 -15.578 5.004 1 89.12 64 THR B C 1
ATOM 1276 O O . THR B 1 64 ? -0.555 -15.117 4.395 1 89.12 64 THR B O 1
ATOM 1279 N N . GLN B 1 65 ? -2.48 -14.898 5.523 1 84.44 65 GLN B N 1
ATOM 1280 C CA . GLN B 1 65 ? -2.412 -13.445 5.48 1 84.44 65 GLN B CA 1
ATOM 1281 C C . GLN B 1 65 ? -1.17 -12.93 6.199 1 84.44 65 GLN B C 1
ATOM 1283 O O . GLN B 1 65 ? -0.536 -11.969 5.75 1 84.44 65 GLN B O 1
ATOM 1288 N N . GLN B 1 66 ? -0.98 -13.469 7.285 1 89.88 66 GLN B N 1
ATOM 1289 C CA . GLN B 1 66 ? 0.174 -13.062 8.078 1 89.88 66 GLN B CA 1
ATOM 1290 C C . GLN B 1 66 ? 1.471 -13.234 7.293 1 89.88 66 GLN B C 1
ATOM 1292 O O . GLN B 1 66 ? 2.352 -12.375 7.348 1 89.88 66 GLN B O 1
ATOM 1297 N N . GLN B 1 67 ? 1.599 -14.344 6.617 1 91.94 67 GLN B N 1
ATOM 1298 C CA . GLN B 1 67 ? 2.789 -14.602 5.816 1 91.94 67 GLN B CA 1
ATOM 1299 C C . GLN B 1 67 ? 2.939 -13.57 4.703 1 91.94 67 GLN B C 1
ATOM 1301 O O . GLN B 1 67 ? 4.043 -13.078 4.453 1 91.94 67 GLN B O 1
ATOM 1306 N N . VAL B 1 68 ? 1.856 -13.227 4.07 1 90.38 68 VAL B N 1
ATOM 1307 C CA . VAL B 1 68 ? 1.874 -12.242 2.992 1 90.38 68 VAL B CA 1
ATOM 1308 C C . VAL B 1 68 ? 2.291 -10.883 3.543 1 90.38 68 VAL B C 1
ATOM 1310 O O . VAL B 1 68 ? 3.164 -10.219 2.98 1 90.38 68 VAL B O 1
ATOM 1313 N N . CYS B 1 69 ? 1.696 -10.516 4.656 1 91.19 69 CYS B N 1
ATOM 1314 C CA . CYS B 1 69 ? 2.016 -9.242 5.285 1 91.19 69 CYS B CA 1
ATOM 1315 C C . CYS B 1 69 ? 3.488 -9.18 5.68 1 91.19 69 CYS B C 1
ATOM 1317 O O . CYS B 1 69 ? 4.133 -8.141 5.531 1 91.19 69 CYS B O 1
ATOM 1319 N N . ALA B 1 70 ? 3.953 -10.227 6.16 1 94 70 ALA B N 1
ATOM 1320 C CA . ALA B 1 70 ? 5.332 -10.289 6.637 1 94 70 ALA B CA 1
ATOM 1321 C C . ALA B 1 70 ? 6.32 -10.039 5.5 1 94 70 ALA B C 1
ATOM 1323 O O . ALA B 1 70 ? 7.441 -9.586 5.734 1 94 70 ALA B O 1
ATOM 1324 N N . VAL B 1 71 ? 5.93 -10.312 4.348 1 94.12 71 VAL B N 1
ATOM 1325 C CA . VAL B 1 71 ? 6.812 -10.141 3.197 1 94.12 71 VAL B CA 1
ATOM 1326 C C . VAL B 1 71 ? 6.613 -8.75 2.594 1 94.12 71 VAL B C 1
ATOM 1328 O O . VAL B 1 71 ? 7.578 -8.094 2.195 1 94.12 71 VAL B O 1
ATOM 1331 N N . CYS B 1 72 ? 5.434 -8.258 2.588 1 93.31 72 CYS B N 1
ATOM 1332 C CA . CYS B 1 72 ? 5.105 -7.074 1.799 1 93.31 72 CYS B CA 1
ATOM 1333 C C . CYS B 1 72 ? 5.203 -5.809 2.643 1 93.31 72 CYS B C 1
ATOM 1335 O O . CYS B 1 72 ? 5.586 -4.75 2.141 1 93.31 72 CYS B O 1
ATOM 1337 N N . LEU B 1 73 ? 4.98 -5.891 3.871 1 91.75 73 LEU B N 1
ATOM 1338 C CA . LEU B 1 73 ? 4.773 -4.688 4.672 1 91.75 73 LEU B CA 1
ATOM 1339 C C . LEU B 1 73 ? 6.105 -4.121 5.152 1 91.75 73 LEU B C 1
ATOM 1341 O O . LEU B 1 73 ? 6.262 -2.902 5.266 1 91.75 73 LEU B O 1
ATOM 1345 N N . PRO B 1 74 ? 7.059 -4.984 5.438 1 93.5 74 PRO B N 1
ATOM 1346 C CA . PRO B 1 74 ? 8.305 -4.449 6 1 93.5 74 PRO B CA 1
ATOM 1347 C C . PRO B 1 74 ? 8.945 -3.393 5.105 1 93.5 74 PRO B C 1
ATOM 1349 O O . PRO B 1 74 ? 9.352 -2.334 5.59 1 93.5 74 PRO B O 1
ATOM 1352 N N . ASP B 1 75 ? 9.07 -3.611 3.854 1 92.75 75 ASP B N 1
ATOM 1353 C CA . ASP B 1 75 ? 9.68 -2.641 2.951 1 92.75 75 ASP B CA 1
ATOM 1354 C C . ASP B 1 75 ? 8.891 -1.335 2.928 1 92.75 75 ASP B C 1
ATOM 1356 O O . ASP B 1 75 ? 9.477 -0.25 2.873 1 92.75 75 ASP B O 1
ATOM 1360 N N . LEU B 1 76 ? 7.648 -1.476 2.961 1 91.88 76 LEU B N 1
ATOM 1361 C CA . LEU B 1 76 ? 6.77 -0.313 2.959 1 91.88 76 LEU B CA 1
ATOM 1362 C C . LEU B 1 76 ? 6.965 0.521 4.219 1 91.88 76 LEU B C 1
ATOM 1364 O O . LEU B 1 76 ? 7.152 1.737 4.145 1 91.88 76 LEU B O 1
ATOM 1368 N N . LEU B 1 77 ? 6.988 -0.154 5.289 1 89.25 77 LEU B N 1
ATOM 1369 C CA . LEU B 1 77 ? 7.148 0.527 6.57 1 89.25 77 LEU B CA 1
ATOM 1370 C C . LEU B 1 77 ? 8.523 1.19 6.664 1 89.25 77 LEU B C 1
ATOM 1372 O O . LEU B 1 77 ? 8.633 2.324 7.133 1 89.25 77 LEU B O 1
ATOM 1376 N N . GLN B 1 78 ? 9.477 0.48 6.242 1 91.06 78 GLN B N 1
ATOM 1377 C CA . GLN B 1 78 ? 10.828 1.025 6.273 1 91.06 78 GLN B CA 1
ATOM 1378 C C . GLN B 1 78 ? 10.938 2.27 5.395 1 91.06 78 GLN B C 1
ATOM 1380 O O . GLN B 1 78 ? 11.609 3.238 5.766 1 91.06 78 GLN B O 1
ATOM 1385 N N . SER B 1 79 ? 10.344 2.229 4.254 1 91 79 SER B N 1
ATOM 1386 C CA . SER B 1 79 ? 10.375 3.396 3.381 1 91 79 SER B CA 1
ATOM 1387 C C . SER B 1 79 ? 9.695 4.594 4.031 1 91 79 SER B C 1
ATOM 1389 O O . SER B 1 79 ? 10.172 5.727 3.918 1 91 79 SER B O 1
ATOM 1391 N N . TYR B 1 80 ? 8.602 4.348 4.668 1 85.88 80 TYR B N 1
ATOM 1392 C CA . TYR B 1 80 ? 7.898 5.395 5.398 1 85.88 80 TYR B CA 1
ATOM 1393 C C . TYR B 1 80 ? 8.812 6.062 6.41 1 85.88 80 TYR B C 1
ATOM 1395 O O . TYR B 1 80 ? 8.891 7.293 6.473 1 85.88 80 TYR B O 1
ATOM 1403 N N . PHE B 1 81 ? 9.555 5.234 7.098 1 84.56 81 PHE B N 1
ATOM 1404 C CA . PHE B 1 81 ? 10.453 5.73 8.133 1 84.56 81 PHE B CA 1
ATOM 1405 C C . PHE B 1 81 ? 11.633 6.473 7.516 1 84.56 81 PHE B C 1
ATOM 1407 O O . PHE B 1 81 ? 12.141 7.434 8.094 1 84.56 81 PHE B O 1
ATOM 1414 N N . ASN B 1 82 ? 12 6.035 6.426 1 87.75 82 ASN B N 1
ATOM 1415 C CA . ASN B 1 82 ? 13.133 6.652 5.738 1 87.75 82 ASN B CA 1
ATOM 1416 C C . ASN B 1 82 ? 12.711 7.91 4.984 1 87.75 82 ASN B C 1
ATOM 1418 O O . ASN B 1 82 ? 13.555 8.625 4.445 1 87.75 82 ASN B O 1
ATOM 1422 N N . GLY B 1 83 ? 11.414 8.117 4.988 1 87 83 GLY B N 1
ATOM 1423 C CA . GLY B 1 83 ? 10.914 9.297 4.305 1 87 83 GLY B CA 1
ATOM 1424 C C . GLY B 1 83 ? 10.859 9.141 2.799 1 87 83 GLY B C 1
ATOM 1425 O O . GLY B 1 83 ? 11.008 10.109 2.059 1 87 83 GLY B O 1
ATOM 1426 N N . SER B 1 84 ? 10.852 7.961 2.396 1 91.31 84 SER B N 1
ATOM 1427 C CA . SER B 1 84 ? 10.711 7.676 0.971 1 91.31 84 SER B CA 1
ATOM 1428 C C . SER B 1 84 ? 9.25 7.516 0.575 1 91.31 84 SER B C 1
ATOM 1430 O O . SER B 1 84 ? 8.43 7.047 1.372 1 91.31 84 SER B O 1
ATOM 1432 N N . ASP B 1 85 ? 8.984 7.887 -0.632 1 93.44 85 ASP B N 1
ATOM 1433 C CA . ASP B 1 85 ? 7.656 7.637 -1.184 1 93.44 85 ASP B CA 1
ATOM 1434 C C . ASP B 1 85 ? 7.488 6.168 -1.567 1 93.44 85 ASP B C 1
ATOM 1436 O O . ASP B 1 85 ? 8.453 5.512 -1.958 1 93.44 85 ASP B O 1
ATOM 1440 N N . ALA B 1 86 ? 6.25 5.762 -1.451 1 95.38 86 ALA B N 1
ATOM 1441 C CA . ALA B 1 86 ? 6.051 4.355 -1.791 1 95.38 86 ALA B CA 1
ATOM 1442 C C . ALA B 1 86 ? 4.633 4.113 -2.301 1 95.38 86 ALA B C 1
ATOM 1444 O O . ALA B 1 86 ? 3.73 4.914 -2.057 1 95.38 86 ALA B O 1
ATOM 1445 N N . CYS B 1 87 ? 4.477 3.031 -3.053 1 96.5 87 CYS B N 1
ATOM 1446 C CA . CYS B 1 87 ? 3.207 2.533 -3.574 1 96.5 87 CYS B CA 1
ATOM 1447 C C . CYS B 1 87 ? 3.123 1.017 -3.451 1 96.5 87 CYS B C 1
ATOM 1449 O O . CYS B 1 87 ? 4.07 0.309 -3.797 1 96.5 87 CYS B O 1
ATOM 1451 N N . LEU B 1 88 ? 2.139 0.601 -2.859 1 96.62 88 LEU B N 1
ATOM 1452 C CA . LEU B 1 88 ? 1.777 -0.812 -2.844 1 96.62 88 LEU B CA 1
ATOM 1453 C C . LEU B 1 88 ? 0.501 -1.056 -3.641 1 96.62 88 LEU B C 1
ATOM 1455 O O . LEU B 1 88 ? -0.529 -0.429 -3.379 1 96.62 88 LEU B O 1
ATOM 1459 N N . LEU B 1 89 ? 0.61 -1.927 -4.625 1 96.06 89 LEU B N 1
ATOM 1460 C CA . LEU B 1 89 ? -0.529 -2.305 -5.453 1 96.06 89 LEU B CA 1
ATOM 1461 C C . LEU B 1 89 ? -0.73 -3.816 -5.445 1 96.06 89 LEU B C 1
ATOM 1463 O O . LEU B 1 89 ? 0.224 -4.574 -5.633 1 96.06 89 LEU B O 1
ATOM 1467 N N . TYR B 1 90 ? -1.895 -4.254 -5.141 1 93.62 90 TYR B N 1
ATOM 1468 C CA . TYR B 1 90 ? -2.184 -5.672 -5.344 1 93.62 90 TYR B CA 1
ATOM 1469 C C . TYR B 1 90 ? -3.5 -5.855 -6.086 1 93.62 90 TYR B C 1
ATOM 1471 O O . TYR B 1 90 ? -4.422 -5.051 -5.945 1 93.62 90 TYR B O 1
ATOM 1479 N N . PHE B 1 91 ? -3.504 -6.945 -6.938 1 91.81 91 PHE B N 1
ATOM 1480 C CA . PHE B 1 91 ? -4.676 -7.223 -7.762 1 91.81 91 PHE B CA 1
ATOM 1481 C C . PHE B 1 91 ? -4.719 -8.695 -8.164 1 91.81 91 PHE B C 1
ATOM 1483 O O . PHE B 1 91 ? -3.713 -9.398 -8.07 1 91.81 91 PHE B O 1
ATOM 1490 N N . GLY B 1 92 ? -6.066 -9.133 -8.609 1 81.31 92 GLY B N 1
ATOM 1491 C CA . GLY B 1 92 ? -6.211 -10.469 -9.172 1 81.31 92 GLY B CA 1
ATOM 1492 C C . GLY B 1 92 ? -6.895 -11.438 -8.227 1 81.31 92 GLY B C 1
ATOM 1493 O O . GLY B 1 92 ? -7.059 -12.617 -8.547 1 81.31 92 GLY B O 1
ATOM 1494 N N . ALA B 1 93 ? -7.215 -11.062 -6.957 1 64.75 93 ALA B N 1
ATOM 1495 C CA . ALA B 1 93 ? -7.832 -11.977 -6 1 64.75 93 ALA B CA 1
ATOM 1496 C C . ALA B 1 93 ? -9.164 -12.508 -6.527 1 64.75 93 ALA B C 1
ATOM 1498 O O . ALA B 1 93 ? -9.531 -13.648 -6.254 1 64.75 93 ALA B O 1
ATOM 1499 N N . ALA B 1 94 ? -10.109 -11.742 -7.078 1 59.72 94 ALA B N 1
ATOM 1500 C CA . A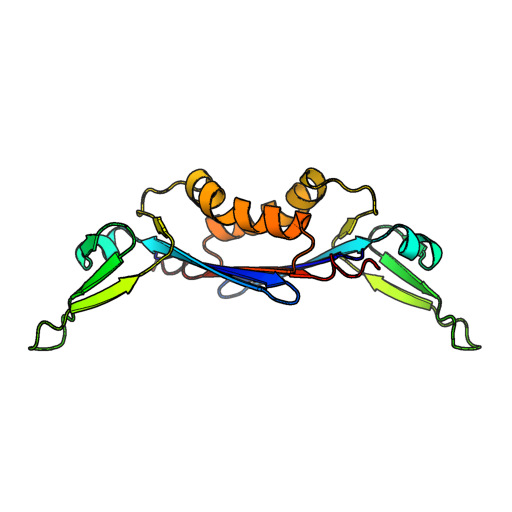LA B 1 94 ? -11.484 -12.148 -7.355 1 59.72 94 ALA B CA 1
ATOM 1501 C C . ALA B 1 94 ? -11.547 -13.125 -8.523 1 59.72 94 ALA B C 1
ATOM 1503 O O . ALA B 1 94 ? -12.633 -13.453 -9.008 1 59.72 94 ALA B O 1
ATOM 1504 N N . SER B 1 95 ? -10.539 -13.531 -9.305 1 49.81 95 SER B N 1
ATOM 1505 C CA . SER B 1 95 ? -11.031 -14.352 -10.414 1 49.81 95 SER B CA 1
ATOM 1506 C C . SER B 1 95 ? -11.812 -15.555 -9.898 1 49.81 95 SER B C 1
ATOM 1508 O O . SER B 1 95 ? -12.125 -16.469 -10.664 1 49.81 95 SER B O 1
ATOM 1510 N N . LYS B 1 96 ? -12.016 -15.945 -8.742 1 44.72 96 LYS B N 1
ATOM 1511 C CA . LYS B 1 96 ? -12.648 -17.25 -8.734 1 44.72 96 LYS B CA 1
ATOM 1512 C C . LYS B 1 96 ? -13.805 -17.312 -9.734 1 44.72 96 LYS B C 1
ATOM 1514 O O . LYS B 1 96 ? -14.352 -16.266 -10.117 1 44.72 96 LYS B O 1
ATOM 1519 N N . GLY B 1 97 ? -14.734 -18.25 -9.836 1 32.88 97 GLY B N 1
ATOM 1520 C CA . GLY B 1 97 ? -15.977 -18.578 -10.516 1 32.88 97 GLY B CA 1
ATOM 1521 C C . GLY B 1 97 ? -16.953 -17.422 -10.555 1 32.88 97 GLY B C 1
ATOM 1522 O O . GLY B 1 97 ? -16.906 -16.531 -9.703 1 32.88 97 GLY B O 1
#